Protein AF-0000000083609473 (afdb_homodimer)

InterPro domains:
  IPR000463 Cytosolic fatty-acid binding [PR00178] (10-32)
  IPR000463 Cytosolic fatty-acid binding [PR00178] (70-86)
  IPR000463 Cytosolic fatty-acid binding [PR00178] (116-136)
  IPR000463 Cytosolic fatty-acid binding [PS00214] (12-29)
  IPR000566 Lipocalin/cytosolic fatty-acid binding domain [PF00061] (12-118)
  IPR012674 Calycin [G3DSA:2.40.128.20] (8-138)
  IPR012674 Calycin [SSF50814] (9-135)
  IPR031259 Intracellular lipid binding protein [PTHR11955] (9-121)

Solvent-accessible surface area (backbone atoms only — not comparable to full-atom values): 14730 Å² total; per-residue (Å²): 125,78,68,67,68,55,62,53,70,65,50,44,38,30,33,52,70,46,76,45,54,55,62,62,49,38,47,61,40,46,49,53,70,68,60,42,56,52,55,71,66,59,59,40,30,41,33,34,43,82,71,53,95,67,32,32,35,47,30,42,39,44,100,86,40,76,40,74,37,67,44,36,75,72,39,76,36,73,38,66,47,84,90,73,45,73,32,44,29,35,38,41,72,60,75,74,34,39,39,34,43,39,38,43,93,80,31,42,35,41,35,40,36,36,69,59,88,62,30,41,42,34,42,35,38,39,38,38,64,37,39,38,32,20,34,61,49,81,135,126,77,66,69,69,56,64,54,70,65,51,45,38,30,34,53,72,46,75,47,52,57,62,63,48,38,49,61,40,44,48,54,70,69,60,42,55,52,56,71,68,57,60,41,30,41,33,35,43,82,70,53,96,68,32,32,35,47,31,41,39,42,101,86,38,74,39,75,37,68,44,36,75,73,39,76,36,73,38,64,47,83,90,70,46,72,30,45,29,35,38,40,72,60,76,73,32,40,38,34,43,39,37,45,93,80,33,41,34,40,35,40,35,36,69,58,87,59,29,41,41,34,41,36,39,39,37,39,64,39,38,37,31,20,35,62,48,79,135

Radius of gyration: 22.25 Å; Cα contacts (8 Å, |Δi|>4): 622; chains: 2; bounding box: 30×64×54 Å

Nearest PDB structures (foldseek):
  1o8v-assembly1_A  TM=9.040E-01  e=1.582E-12  Echinococcus granulosus
  5n4q-assembly1_A  TM=8.904E-01  e=4.670E-11  Homo sapiens
  4a60-assembly1_A  TM=8.933E-01  e=1.164E-10  Homo sapiens
  2flj-assembly1_A  TM=8.049E-01  e=5.283E-09  Locusta migratoria
  1ftp-assembly1_B  TM=8.049E-01  e=1.121E-08  Schistocerca gregaria

pLDDT: mean 92.94, std 10.26, range [33.0, 98.75]

Organism: Rodentolepis nana (NCBI:txid102285)

Structure (mmCIF, N/CA/C/O backbone):
data_AF-0000000083609473-model_v1
#
loop_
_entity.id
_entity.type
_entity.pdbx_description
1 polymer 'FABP domain-containing protein'
#
loop_
_atom_site.group_PDB
_atom_site.id
_atom_site.type_symbol
_atom_site.label_atom_id
_atom_site.label_alt_id
_atom_site.label_comp_id
_atom_site.label_asym_id
_atom_site.label_entity_id
_atom_site.label_seq_id
_atom_site.pdbx_PDB_ins_code
_atom_site.Cartn_x
_atom_site.Cartn_y
_atom_site.Cartn_z
_atom_site.occupancy
_atom_site.B_iso_or_equiv
_atom_site.auth_seq_id
_atom_site.auth_comp_id
_atom_site.auth_asym_id
_atom_site.auth_atom_id
_atom_site.pdbx_PDB_model_num
ATOM 1 N N . MET A 1 1 ? 13.102 -27.656 10.664 1 33.16 1 MET A N 1
ATOM 2 C CA . MET A 1 1 ? 12.539 -28.484 9.602 1 33.16 1 MET A CA 1
ATOM 3 C C . MET A 1 1 ? 11.141 -28.016 9.219 1 33.16 1 MET A C 1
ATOM 5 O O . MET A 1 1 ? 10.266 -27.906 10.078 1 33.16 1 MET A O 1
ATOM 9 N N . VAL A 1 2 ? 11.023 -27.031 8.414 1 44.09 2 VAL A N 1
ATOM 10 C CA . VAL A 1 2 ? 9.711 -26.484 8.086 1 44.09 2 VAL A CA 1
ATOM 11 C C . VAL A 1 2 ? 8.703 -27.609 7.938 1 44.09 2 VAL A C 1
ATOM 13 O O . VAL A 1 2 ? 8.992 -28.641 7.32 1 44.09 2 VAL A O 1
ATOM 16 N N . ASN A 1 3 ? 7.828 -27.797 8.836 1 45.16 3 ASN A N 1
ATOM 17 C CA . ASN A 1 3 ? 6.867 -28.875 8.711 1 45.16 3 ASN A CA 1
ATOM 18 C C . ASN A 1 3 ? 6.406 -29.047 7.262 1 45.16 3 ASN A C 1
ATOM 20 O O . ASN A 1 3 ? 5.805 -28.141 6.688 1 45.16 3 ASN A O 1
ATOM 24 N N . ASP A 1 4 ? 7.113 -29.938 6.43 1 54.28 4 ASP A N 1
ATOM 25 C CA . ASP A 1 4 ? 6.965 -30.391 5.051 1 54.28 4 ASP A CA 1
ATOM 26 C C . ASP A 1 4 ? 5.5 -30.344 4.609 1 54.28 4 ASP A C 1
ATOM 28 O O . ASP A 1 4 ? 5.207 -30.062 3.447 1 54.28 4 ASP A O 1
ATOM 32 N N . SER A 1 5 ? 4.637 -30.531 5.672 1 61.72 5 SER A N 1
ATOM 33 C CA . SER A 1 5 ? 3.215 -30.75 5.449 1 61.72 5 SER A CA 1
ATOM 34 C C . SER A 1 5 ? 2.518 -29.484 4.973 1 61.72 5 SER A C 1
ATOM 36 O O . SER A 1 5 ? 1.667 -29.531 4.082 1 61.72 5 SER A O 1
ATOM 38 N N . TYR A 1 6 ? 3.006 -28.359 5.512 1 67 6 TYR A N 1
ATOM 39 C CA . TYR A 1 6 ? 2.242 -27.156 5.199 1 67 6 TYR A CA 1
ATOM 40 C C . TYR A 1 6 ? 2.568 -26.641 3.799 1 67 6 TYR A C 1
ATOM 42 O O . TYR A 1 6 ? 1.718 -26.047 3.131 1 67 6 TYR A O 1
ATOM 50 N N . GLN A 1 7 ? 3.754 -27.062 3.336 1 78.06 7 GLN A N 1
ATOM 51 C CA . GLN A 1 7 ? 4.172 -26.578 2.025 1 78.06 7 GLN A CA 1
ATOM 52 C C . GLN A 1 7 ? 3.461 -27.328 0.907 1 78.06 7 GLN A C 1
ATOM 54 O O . GLN A 1 7 ? 3.266 -26.797 -0.186 1 78.06 7 GLN A O 1
ATOM 59 N N . ASN A 1 8 ? 2.965 -28.469 1.267 1 87.88 8 ASN A N 1
ATOM 60 C CA . ASN A 1 8 ? 2.41 -29.375 0.256 1 87.88 8 ASN A CA 1
ATOM 61 C C . ASN A 1 8 ? 1.024 -28.922 -0.194 1 87.88 8 ASN A C 1
ATOM 63 O O . ASN A 1 8 ? 0.61 -29.203 -1.319 1 87.88 8 ASN A O 1
ATOM 67 N N . ARG A 1 9 ? 0.367 -28.141 0.666 1 94.25 9 ARG A N 1
ATOM 68 C CA . ARG A 1 9 ? -1.02 -27.812 0.347 1 94.25 9 ARG A CA 1
ATOM 69 C C . ARG A 1 9 ? -1.1 -26.859 -0.84 1 94.25 9 ARG A C 1
ATOM 71 O O . ARG A 1 9 ? -2.137 -26.766 -1.499 1 94.25 9 ARG A O 1
ATOM 78 N N . PHE A 1 10 ? -0.074 -26.172 -1.153 1 97.56 10 PHE A N 1
ATOM 79 C CA . PHE A 1 10 ? -0.08 -25.188 -2.221 1 97.56 10 PHE A CA 1
ATOM 80 C C . PHE A 1 10 ? 0.293 -25.812 -3.555 1 97.56 10 PHE A C 1
ATOM 82 O O . PHE A 1 10 ? 0.064 -25.234 -4.613 1 97.56 10 PHE A O 1
ATOM 89 N N . LEU A 1 11 ? 0.886 -27.031 -3.529 1 97 11 LEU A N 1
ATOM 90 C CA . LEU A 1 11 ? 1.353 -27.672 -4.754 1 97 11 LEU A CA 1
ATOM 91 C C . LEU A 1 11 ? 0.186 -27.969 -5.688 1 97 11 LEU A C 1
ATOM 93 O O . LEU A 1 11 ? -0.901 -28.328 -5.234 1 97 11 LEU A O 1
ATOM 97 N N . GLY A 1 12 ? 0.482 -27.797 -7.02 1 97.5 12 GLY A N 1
ATOM 98 C CA . GLY A 1 12 ? -0.535 -28.062 -8.023 1 97.5 12 GLY A CA 1
ATOM 99 C C . GLY A 1 12 ? -0.844 -26.859 -8.891 1 97.5 12 GLY A C 1
ATOM 100 O O . GLY A 1 12 ? -0.055 -25.906 -8.953 1 97.5 12 GLY A O 1
ATOM 101 N N . ARG A 1 13 ? -1.931 -27.016 -9.664 1 98.5 13 ARG A N 1
ATOM 102 C CA . ARG A 1 13 ? -2.373 -26 -10.609 1 98.5 13 ARG A CA 1
ATOM 103 C C . ARG A 1 13 ? -3.629 -25.297 -10.109 1 98.5 13 ARG A C 1
ATOM 105 O O . ARG A 1 13 ? -4.609 -25.953 -9.742 1 98.5 13 ARG A O 1
ATOM 112 N N . TRP A 1 14 ? -3.59 -24 -10.125 1 98.69 14 TRP A N 1
ATOM 113 C CA . TRP A 1 14 ? -4.68 -23.156 -9.648 1 98.69 14 TRP A CA 1
ATOM 114 C C . TRP A 1 14 ? -5.113 -22.156 -10.719 1 98.69 14 TRP A C 1
ATOM 116 O O . TRP A 1 14 ? -4.34 -21.281 -11.102 1 98.69 14 TRP A O 1
ATOM 126 N N . LYS A 1 15 ? -6.34 -22.281 -11.18 1 98.38 15 LYS A N 1
ATOM 127 C CA . LYS A 1 15 ? -6.852 -21.422 -12.234 1 98.38 15 LYS A CA 1
ATOM 128 C C . LYS A 1 15 ? -7.715 -20.297 -11.664 1 98.38 15 LYS A C 1
ATOM 130 O O . LYS A 1 15 ? -8.586 -20.547 -10.82 1 98.38 15 LYS A O 1
ATOM 135 N N . LEU A 1 16 ? -7.52 -19.094 -12.133 1 98.31 16 LEU A N 1
ATOM 136 C CA . LEU A 1 16 ? -8.273 -17.938 -11.641 1 98.31 16 LEU A CA 1
ATOM 137 C C . LEU A 1 16 ? -9.766 -18.125 -11.883 1 98.31 16 LEU A C 1
ATOM 139 O O . LEU A 1 16 ? -10.18 -18.453 -12.992 1 98.31 16 LEU A O 1
ATOM 143 N N . GLU A 1 17 ? -10.445 -17.875 -10.805 1 97.56 17 GLU A N 1
ATOM 144 C CA . GLU A 1 17 ? -11.891 -18.031 -10.883 1 97.56 17 GLU A CA 1
ATOM 145 C C . GLU A 1 17 ? -12.609 -16.719 -10.586 1 97.56 17 GLU A C 1
ATOM 147 O O . GLU A 1 17 ? -13.633 -16.406 -11.203 1 97.56 17 GLU A O 1
ATOM 152 N N . LYS A 1 18 ? -12.18 -16 -9.664 1 96.75 18 LYS A N 1
ATOM 153 C CA . LYS A 1 18 ? -12.844 -14.773 -9.227 1 96.75 18 LYS A CA 1
ATOM 154 C C . LYS A 1 18 ? -11.828 -13.68 -8.898 1 96.75 18 LYS A C 1
ATOM 156 O O . LYS A 1 18 ? -10.789 -13.953 -8.297 1 96.75 18 LYS A O 1
ATOM 161 N N . THR A 1 19 ? -12.125 -12.438 -9.344 1 96.5 19 THR A N 1
ATOM 162 C CA . THR A 1 19 ? -11.344 -11.258 -8.984 1 96.5 19 THR A CA 1
ATOM 163 C C . THR A 1 19 ? -12.25 -10.156 -8.438 1 96.5 19 THR A C 1
ATOM 165 O O . THR A 1 19 ? -13.352 -9.93 -8.961 1 96.5 19 THR A O 1
ATOM 168 N N . GLU A 1 20 ? -11.805 -9.586 -7.332 1 93.44 20 GLU A N 1
ATOM 169 C CA . GLU A 1 20 ? -12.508 -8.414 -6.812 1 93.44 20 GLU A CA 1
ATOM 170 C C . GLU A 1 20 ? -11.633 -7.168 -6.871 1 93.44 20 GLU A C 1
ATOM 172 O O . GLU A 1 20 ? -10.438 -7.23 -6.582 1 93.44 20 GLU A O 1
ATOM 177 N N . ASN A 1 21 ? -12.164 -5.973 -7.383 1 90.56 21 ASN A N 1
ATOM 178 C CA . ASN A 1 21 ? -11.578 -4.637 -7.34 1 90.56 21 ASN A CA 1
ATOM 179 C C . ASN A 1 21 ? -10.492 -4.461 -8.391 1 90.56 21 ASN A C 1
ATOM 181 O O . ASN A 1 21 ? -9.664 -3.551 -8.297 1 90.56 21 ASN A O 1
ATOM 185 N N . PHE A 1 22 ? -10.531 -5.328 -9.352 1 92.75 22 PHE A N 1
ATOM 186 C CA . PHE A 1 22 ? -9.461 -5.254 -10.336 1 92.75 22 PHE A CA 1
ATOM 187 C C . PHE A 1 22 ? -9.516 -3.932 -11.102 1 92.75 22 PHE A C 1
ATOM 189 O O . PHE A 1 22 ? -8.562 -3.148 -11.062 1 92.75 22 PHE A O 1
ATOM 196 N N . ASP A 1 23 ? -10.641 -3.695 -11.703 1 92 23 ASP A N 1
ATOM 197 C CA . ASP A 1 23 ? -10.742 -2.506 -12.547 1 92 23 ASP A CA 1
ATOM 198 C C . ASP A 1 23 ? -10.508 -1.235 -11.734 1 92 23 ASP A C 1
ATOM 200 O O . ASP A 1 23 ? -9.773 -0.346 -12.164 1 92 23 ASP A O 1
ATOM 204 N N . GLU A 1 24 ? -11.07 -1.146 -10.617 1 89.44 24 GLU A N 1
ATOM 205 C CA . GLU A 1 24 ? -10.93 0.034 -9.766 1 89.44 24 GLU A CA 1
ATOM 206 C C . GLU A 1 24 ? -9.469 0.258 -9.375 1 89.44 24 GLU A C 1
ATOM 208 O O . GLU A 1 24 ? -8.961 1.376 -9.469 1 89.44 24 GLU A O 1
ATOM 213 N N . VAL A 1 25 ? -8.797 -0.795 -8.961 1 90.56 25 VAL A N 1
ATOM 214 C CA . VAL A 1 25 ? -7.406 -0.69 -8.523 1 90.56 25 VAL A CA 1
ATOM 215 C C . VAL A 1 25 ? -6.531 -0.27 -9.703 1 90.56 25 VAL A C 1
ATOM 217 O O . VAL A 1 25 ? -5.707 0.64 -9.578 1 90.56 25 VAL A O 1
ATOM 220 N N . MET A 1 26 ? -6.719 -0.875 -10.844 1 92.06 26 MET A N 1
ATOM 221 C CA . MET A 1 26 ? -5.914 -0.542 -12.016 1 92.06 26 MET A CA 1
ATOM 222 C C . MET A 1 26 ? -6.137 0.906 -12.438 1 92.06 26 MET A C 1
ATOM 224 O O . MET A 1 26 ? -5.195 1.592 -12.844 1 92.06 26 MET A O 1
ATOM 228 N N . LYS A 1 27 ? -7.402 1.286 -12.383 1 91.31 27 LYS A N 1
ATOM 229 C CA . LYS A 1 27 ? -7.711 2.676 -12.703 1 91.31 27 LYS A CA 1
ATOM 230 C C . LYS A 1 27 ? -6.945 3.637 -11.805 1 91.31 27 LYS A C 1
ATOM 232 O O . LYS A 1 27 ? -6.336 4.594 -12.281 1 91.31 27 LYS A O 1
ATOM 237 N N . GLU A 1 28 ? -6.945 3.375 -10.531 1 87.38 28 GLU A N 1
ATOM 238 C CA . GLU A 1 28 ? -6.25 4.23 -9.578 1 87.38 28 GLU A CA 1
ATOM 239 C C . GLU A 1 28 ? -4.742 4.195 -9.797 1 87.38 28 GLU A C 1
ATOM 241 O O . GLU A 1 28 ? -4.047 5.184 -9.547 1 87.38 28 GLU A O 1
ATOM 246 N N . LEU A 1 29 ? -4.289 3.102 -10.375 1 88.12 29 LEU A N 1
ATOM 247 C CA . LEU A 1 29 ? -2.865 2.951 -10.648 1 88.12 29 LEU A CA 1
ATOM 248 C C . LEU A 1 29 ? -2.508 3.568 -12 1 88.12 29 LEU A C 1
ATOM 250 O O . LEU A 1 29 ? -1.366 3.457 -12.453 1 88.12 29 LEU A O 1
ATOM 254 N N . GLY A 1 30 ? -3.416 4.066 -12.656 1 87.19 30 GLY A N 1
ATOM 255 C CA . GLY A 1 30 ? -3.15 4.793 -13.891 1 87.19 30 GLY A CA 1
ATOM 256 C C . GLY A 1 30 ? -3.09 3.891 -15.109 1 87.19 30 GLY A C 1
ATOM 257 O O . GLY A 1 30 ? -2.521 4.266 -16.141 1 87.19 30 GLY A O 1
ATOM 258 N N . VAL A 1 31 ? -3.65 2.707 -14.992 1 89.69 31 VAL A N 1
ATOM 259 C CA . VAL A 1 31 ? -3.68 1.79 -16.125 1 89.69 31 VAL A CA 1
ATOM 260 C C . VAL A 1 31 ? -4.805 2.186 -17.078 1 89.69 31 VAL A C 1
ATOM 262 O O . VAL A 1 31 ? -5.926 2.465 -16.641 1 89.69 31 VAL A O 1
ATOM 265 N N . ASN A 1 32 ? -4.461 2.285 -18.312 1 91 32 ASN A N 1
ATOM 266 C CA . ASN A 1 32 ? -5.453 2.709 -19.297 1 91 32 ASN A CA 1
ATOM 267 C C . ASN A 1 32 ? -6.57 1.683 -19.453 1 91 32 ASN A C 1
ATOM 269 O O . ASN A 1 32 ? -6.426 0.535 -19.031 1 91 32 ASN A O 1
ATOM 273 N N . ILE A 1 33 ? -7.664 2.098 -20.016 1 92.31 33 ILE A N 1
ATOM 274 C CA . ILE A 1 33 ? -8.906 1.333 -20.062 1 92.31 33 ILE A CA 1
ATOM 275 C C . ILE A 1 33 ? -8.703 0.076 -20.906 1 92.31 33 ILE A C 1
ATOM 277 O O . ILE A 1 33 ? -9.273 -0.979 -20.594 1 92.31 33 ILE A O 1
ATOM 281 N N . ILE A 1 34 ? -7.93 0.105 -22.016 1 92.94 34 ILE A N 1
ATOM 282 C CA . ILE A 1 34 ? -7.738 -1.033 -22.906 1 92.94 34 ILE A CA 1
ATOM 283 C C . ILE A 1 34 ? -7.023 -2.158 -22.172 1 92.94 34 ILE A C 1
ATOM 285 O O . ILE A 1 34 ? -7.48 -3.305 -22.172 1 92.94 34 ILE A O 1
ATOM 289 N N . LYS A 1 35 ? -5.961 -1.823 -21.531 1 92.19 35 LYS A N 1
ATOM 290 C CA . LYS A 1 35 ? -5.203 -2.816 -20.766 1 92.19 35 LYS A CA 1
ATOM 291 C C . LYS A 1 35 ? -6.016 -3.342 -19.594 1 92.19 35 LYS A C 1
ATOM 293 O O . LYS A 1 35 ? -5.934 -4.523 -19.25 1 92.19 35 LYS A O 1
ATOM 298 N N . ARG A 1 36 ? -6.812 -2.445 -18.953 1 94.56 36 ARG A N 1
ATOM 299 C CA . ARG A 1 36 ? -7.648 -2.871 -17.844 1 94.56 36 ARG A CA 1
ATOM 300 C C . ARG A 1 36 ? -8.68 -3.904 -18.281 1 94.56 36 ARG A C 1
ATOM 302 O O . ARG A 1 36 ? -8.891 -4.91 -17.609 1 94.56 36 ARG A O 1
ATOM 309 N N . THR A 1 37 ? -9.297 -3.629 -19.375 1 93.81 37 THR A N 1
ATOM 310 C CA . THR A 1 37 ? -10.297 -4.543 -19.922 1 93.81 37 THR A CA 1
ATOM 311 C C . THR A 1 37 ? -9.664 -5.887 -20.281 1 93.81 37 THR A C 1
ATOM 313 O O . THR A 1 37 ? -10.188 -6.941 -19.906 1 93.81 37 THR A O 1
ATOM 316 N N . ALA A 1 38 ? -8.555 -5.812 -20.891 1 91.62 38 ALA A N 1
ATOM 317 C CA . ALA A 1 38 ? -7.84 -7.031 -21.266 1 91.62 38 ALA A CA 1
ATOM 318 C C . ALA A 1 38 ? -7.426 -7.816 -20.016 1 91.62 38 ALA A C 1
ATOM 320 O O . ALA A 1 38 ? -7.621 -9.031 -19.953 1 91.62 38 ALA A O 1
ATOM 321 N N . GLY A 1 39 ? -6.859 -7.199 -19.109 1 91.62 39 GLY A N 1
ATOM 322 C CA . GLY A 1 39 ? -6.391 -7.84 -17.891 1 91.62 39 GLY A CA 1
ATOM 323 C C . GLY A 1 39 ? -7.5 -8.508 -17.094 1 91.62 39 GLY A C 1
ATOM 324 O O . GLY A 1 39 ? -7.309 -9.586 -16.547 1 91.62 39 GLY A O 1
ATOM 325 N N . ASN A 1 40 ? -8.602 -7.816 -17.109 1 91.62 40 ASN A N 1
ATOM 326 C CA . ASN A 1 40 ? -9.75 -8.289 -16.328 1 91.62 40 ASN A CA 1
ATOM 327 C C . ASN A 1 40 ? -10.328 -9.57 -16.922 1 91.62 40 ASN A C 1
ATOM 329 O O . ASN A 1 40 ? -11.023 -10.32 -16.219 1 91.62 40 ASN A O 1
ATOM 333 N N . THR A 1 41 ? -10.039 -9.836 -18.109 1 92.12 41 THR A N 1
ATOM 334 C CA . THR A 1 41 ? -10.609 -11.008 -18.766 1 92.12 41 THR A CA 1
ATOM 335 C C . THR A 1 41 ? -9.641 -12.18 -18.719 1 92.12 41 THR A C 1
ATOM 337 O O . THR A 1 41 ? -10.031 -13.32 -18.984 1 92.12 41 THR A O 1
ATOM 340 N N . VAL A 1 42 ? -8.414 -11.867 -18.484 1 92.88 42 VAL A N 1
ATOM 341 C CA . VAL A 1 42 ? -7.41 -12.93 -18.438 1 92.88 42 VAL A CA 1
ATOM 342 C C . VAL A 1 42 ? -7.672 -13.844 -17.25 1 92.88 42 VAL A C 1
ATOM 344 O O . VAL A 1 42 ? -7.953 -13.375 -16.141 1 92.88 42 VAL A O 1
ATOM 347 N N . LYS A 1 43 ? -7.617 -15.164 -17.516 1 95.19 43 LYS A N 1
ATOM 348 C CA . LYS A 1 43 ? -7.703 -16.172 -16.453 1 95.19 43 LYS A CA 1
ATOM 349 C C . LYS A 1 43 ? -6.387 -16.922 -16.297 1 95.19 43 LYS A C 1
ATOM 351 O O . LYS A 1 43 ? -6.227 -18.016 -16.844 1 95.19 43 LYS A O 1
ATOM 356 N N . PRO A 1 44 ? -5.512 -16.375 -15.562 1 97.31 44 PRO A N 1
ATOM 357 C CA . PRO A 1 44 ? -4.203 -17.016 -15.422 1 97.31 44 PRO A CA 1
ATOM 358 C C . PRO A 1 44 ? -4.262 -18.281 -14.547 1 97.31 44 PRO A C 1
ATOM 360 O O . PRO A 1 44 ? -5.176 -18.422 -13.742 1 97.31 44 PRO A O 1
ATOM 363 N N . THR A 1 45 ? -3.328 -19.172 -14.805 1 98.12 45 THR A N 1
ATOM 364 C CA . THR A 1 45 ? -3.104 -20.359 -13.977 1 98.12 45 THR A CA 1
ATOM 365 C C . THR A 1 45 ? -1.772 -20.25 -13.234 1 98.12 45 THR A C 1
ATOM 367 O O . THR A 1 45 ? -0.742 -19.953 -13.844 1 98.12 45 THR A O 1
ATOM 370 N N . HIS A 1 46 ? -1.851 -20.406 -11.93 1 98.12 46 HIS A N 1
ATOM 371 C CA . HIS A 1 46 ? -0.652 -20.5 -11.102 1 98.12 46 HIS A CA 1
ATOM 372 C C . HIS A 1 46 ? -0.303 -21.969 -10.812 1 98.12 46 HIS A C 1
ATOM 374 O O . HIS A 1 46 ? -1.182 -22.766 -10.484 1 98.12 46 HIS A O 1
ATOM 380 N N . ILE A 1 47 ? 1.003 -22.266 -10.938 1 98.25 47 ILE A N 1
ATOM 381 C CA . ILE A 1 47 ? 1.46 -23.641 -10.711 1 98.25 47 ILE A CA 1
ATOM 382 C C . ILE A 1 47 ? 2.611 -23.641 -9.711 1 98.25 47 ILE A C 1
ATOM 384 O O . ILE A 1 47 ? 3.617 -22.953 -9.906 1 98.25 47 ILE A O 1
ATOM 388 N N . PHE A 1 48 ? 2.49 -24.328 -8.656 1 97.88 48 PHE A N 1
ATOM 389 C CA . PHE A 1 48 ? 3.547 -24.578 -7.68 1 97.88 48 PHE A CA 1
ATOM 390 C C . PHE A 1 48 ? 4.023 -26.016 -7.742 1 97.88 48 PHE A C 1
ATOM 392 O O . PHE A 1 48 ? 3.227 -26.953 -7.598 1 97.88 48 PHE A O 1
ATOM 399 N N . GLU A 1 49 ? 5.312 -26.125 -7.969 1 97.19 49 GLU A N 1
ATOM 400 C CA . GLU A 1 49 ? 5.918 -27.438 -8.086 1 97.19 49 GLU A CA 1
ATOM 401 C C . GLU A 1 49 ? 7.062 -27.625 -7.09 1 97.19 49 GLU A C 1
ATOM 403 O O . GLU A 1 49 ? 7.832 -26.688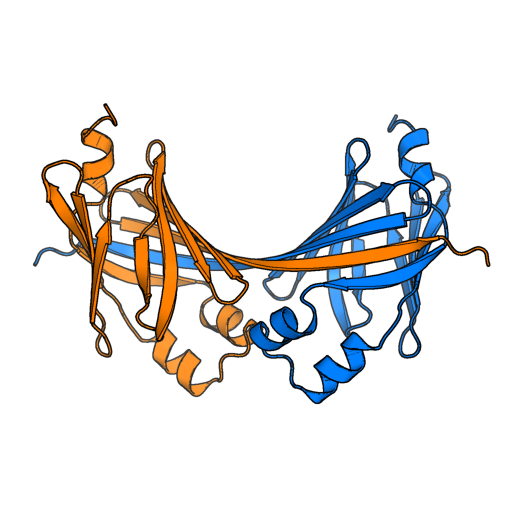 -6.848 1 97.19 49 GLU A O 1
ATOM 408 N N . ASP A 1 50 ? 7.156 -28.812 -6.496 1 96.81 50 ASP A N 1
ATOM 409 C CA . ASP A 1 50 ? 8.289 -29.203 -5.664 1 96.81 50 ASP A CA 1
ATOM 410 C C . ASP A 1 50 ? 9.398 -29.844 -6.508 1 96.81 50 ASP A C 1
ATOM 412 O O . ASP A 1 50 ? 9.211 -30.922 -7.066 1 96.81 50 ASP A O 1
ATOM 416 N N . LYS A 1 51 ? 10.547 -29.141 -6.57 1 95.5 51 LYS A N 1
ATOM 417 C CA . LYS A 1 51 ? 11.672 -29.625 -7.363 1 95.5 51 LYS A CA 1
ATOM 418 C C . LYS A 1 51 ? 12.586 -30.516 -6.531 1 95.5 51 LYS A C 1
ATOM 420 O O . LYS A 1 51 ? 13.602 -31.016 -7.023 1 95.5 51 LYS A O 1
ATOM 425 N N . GLY A 1 52 ? 12.289 -30.609 -5.27 1 91.88 52 GLY A N 1
ATOM 426 C CA . GLY A 1 52 ? 13.109 -31.391 -4.363 1 91.88 52 GLY A CA 1
ATOM 427 C C . GLY A 1 52 ? 14.203 -30.578 -3.693 1 91.88 52 GLY A C 1
ATOM 428 O O . GLY A 1 52 ? 14.594 -29.516 -4.188 1 91.88 52 GLY A O 1
ATOM 429 N N . ASN A 1 53 ? 14.648 -30.984 -2.49 1 90.56 53 ASN A N 1
ATOM 430 C CA . ASN A 1 53 ? 15.773 -30.422 -1.753 1 90.56 53 ASN A CA 1
ATOM 431 C C . ASN A 1 53 ? 15.531 -28.953 -1.393 1 90.56 53 ASN A C 1
ATOM 433 O O . ASN A 1 53 ? 16.438 -28.125 -1.493 1 90.56 53 ASN A O 1
ATOM 437 N N . GLY A 1 54 ? 14.273 -28.625 -1.177 1 90.19 54 GLY A N 1
ATOM 438 C CA . GLY A 1 54 ? 13.938 -27.297 -0.709 1 90.19 54 GLY A CA 1
ATOM 439 C C . GLY A 1 54 ? 13.781 -26.281 -1.835 1 90.19 54 GLY A C 1
ATOM 440 O O . GLY A 1 54 ? 13.695 -25.078 -1.59 1 90.19 54 GLY A O 1
ATOM 441 N N . CYS A 1 55 ? 13.773 -26.875 -3.055 1 95.38 55 CYS A N 1
ATOM 442 C CA . CYS A 1 55 ? 13.609 -26.016 -4.227 1 95.38 55 CYS A CA 1
ATOM 443 C C . CYS A 1 55 ? 12.219 -26.188 -4.836 1 95.38 55 CYS A C 1
ATOM 445 O O . CYS A 1 55 ? 11.719 -27.297 -4.945 1 95.38 55 CYS A O 1
ATOM 447 N N . TYR A 1 56 ? 11.688 -25.016 -5.125 1 97.12 56 TYR A N 1
ATOM 448 C CA . TYR A 1 56 ? 10.359 -25 -5.73 1 97.12 56 TYR A CA 1
ATOM 449 C C . TYR A 1 56 ? 10.359 -24.188 -7.023 1 97.12 56 TYR A C 1
ATOM 451 O O . TYR A 1 56 ? 11.305 -23.453 -7.305 1 97.12 56 TYR A O 1
ATOM 459 N N . CYS A 1 57 ? 9.336 -24.453 -7.801 1 97.88 57 CYS A N 1
ATOM 460 C CA . CYS A 1 57 ? 9.109 -23.688 -9.023 1 97.88 57 CYS A CA 1
ATOM 461 C C . CYS A 1 57 ? 7.719 -23.062 -9.031 1 97.88 57 CYS A C 1
ATOM 463 O O . CYS A 1 57 ? 6.73 -23.75 -8.773 1 97.88 57 CYS A O 1
ATOM 465 N N . PHE A 1 58 ? 7.684 -21.797 -9.242 1 98.12 58 PHE A N 1
ATOM 466 C CA . PHE A 1 58 ? 6.434 -21.078 -9.43 1 98.12 58 PHE A CA 1
ATOM 467 C C . PHE A 1 58 ? 6.25 -20.688 -10.891 1 98.12 58 PHE A C 1
ATOM 469 O O . PHE A 1 58 ? 7.062 -19.953 -11.453 1 98.12 58 PHE A O 1
ATOM 476 N N . LYS A 1 59 ? 5.141 -21.172 -11.461 1 97.69 59 LYS A N 1
ATOM 477 C CA . LYS A 1 59 ? 4.812 -20.859 -12.844 1 97.69 59 LYS A CA 1
ATOM 478 C C . LYS A 1 59 ? 3.488 -20.109 -12.945 1 97.69 59 LYS A C 1
ATOM 480 O O . LYS A 1 59 ? 2.57 -20.344 -12.156 1 97.69 59 LYS A O 1
ATOM 485 N N . THR A 1 60 ? 3.432 -19.203 -13.828 1 97.56 60 THR A N 1
ATOM 486 C CA . THR A 1 60 ? 2.189 -18.547 -14.211 1 97.56 60 THR A CA 1
ATOM 487 C C . THR A 1 60 ? 1.927 -18.688 -15.703 1 97.56 60 THR A C 1
ATOM 489 O O . THR A 1 60 ? 2.824 -18.484 -16.516 1 97.56 60 THR A O 1
ATOM 492 N N . GLU A 1 61 ? 0.728 -19.094 -16.047 1 97 61 GLU A N 1
ATOM 493 C CA . GLU A 1 61 ? 0.333 -19.281 -17.438 1 97 61 GLU A CA 1
ATOM 494 C C . GLU A 1 61 ? -0.938 -18.5 -17.766 1 97 61 GLU A C 1
ATOM 496 O O . GLU A 1 61 ? -1.915 -18.562 -17.016 1 97 61 GLU A O 1
ATOM 501 N N . SER A 1 62 ? -0.87 -17.734 -18.781 1 94.44 62 SER A N 1
ATOM 502 C CA . SER A 1 62 ? -2.051 -17.078 -19.344 1 94.44 62 SER A CA 1
ATOM 503 C C . SER A 1 62 ? -2.057 -17.141 -20.859 1 94.44 62 SER A C 1
ATOM 505 O O . SER A 1 62 ? -1.143 -17.703 -21.469 1 94.44 62 SER A O 1
ATOM 507 N N . THR A 1 63 ? -3.148 -16.703 -21.578 1 90.75 63 THR A N 1
ATOM 508 C CA . THR A 1 63 ? -3.23 -16.641 -23.031 1 90.75 63 THR A CA 1
ATOM 509 C C . THR A 1 63 ? -2.121 -15.766 -23.594 1 90.75 63 THR A C 1
ATOM 511 O O . THR A 1 63 ? -1.684 -15.969 -24.734 1 90.75 63 THR A O 1
ATOM 514 N N . PHE A 1 64 ? -1.494 -14.93 -22.859 1 91.06 64 PHE A N 1
ATOM 515 C CA . PHE A 1 64 ? -0.576 -13.938 -23.406 1 91.06 64 PHE A CA 1
ATOM 516 C C . PHE A 1 64 ? 0.86 -14.258 -23 1 91.06 64 PHE A C 1
ATOM 518 O O . PHE A 1 64 ? 1.805 -13.844 -23.688 1 91.06 64 PHE A O 1
ATOM 525 N N . THR A 1 65 ? 0.995 -14.906 -21.828 1 92.56 65 THR A N 1
ATOM 526 C CA . THR A 1 65 ? 2.359 -15.008 -21.328 1 92.56 65 THR A CA 1
ATOM 527 C C . THR A 1 65 ? 2.516 -16.234 -20.438 1 92.56 65 THR A C 1
ATOM 529 O O . THR A 1 65 ? 1.545 -16.703 -19.828 1 92.56 65 THR A O 1
ATOM 532 N N . LYS A 1 66 ? 3.654 -16.844 -20.453 1 96.44 66 LYS A N 1
ATOM 533 C CA . LYS A 1 66 ? 4.082 -17.891 -19.516 1 96.44 66 LYS A CA 1
ATOM 534 C C . LYS A 1 66 ? 5.379 -17.484 -18.812 1 96.44 66 LYS A C 1
ATOM 536 O O . LYS A 1 66 ? 6.305 -16.984 -19.453 1 96.44 66 LYS A O 1
ATOM 541 N N . THR A 1 67 ? 5.441 -17.594 -17.516 1 97 67 THR A N 1
ATOM 542 C CA . THR A 1 67 ? 6.652 -17.359 -16.734 1 97 67 THR A CA 1
ATOM 543 C C . THR A 1 67 ? 6.941 -18.516 -15.797 1 97 67 THR A C 1
ATOM 545 O O . THR A 1 67 ? 6.031 -19.266 -15.438 1 97 67 THR A O 1
ATOM 548 N N . ALA A 1 68 ? 8.18 -18.75 -15.5 1 97.19 68 ALA A N 1
ATOM 549 C CA . ALA A 1 68 ? 8.633 -19.734 -14.523 1 97.19 68 ALA A CA 1
ATOM 550 C C . ALA A 1 68 ? 9.828 -19.203 -13.727 1 97.19 68 ALA A C 1
ATOM 552 O O . ALA A 1 68 ? 10.727 -18.578 -14.289 1 97.19 68 ALA A O 1
ATOM 553 N N . CYS A 1 69 ? 9.797 -19.438 -12.414 1 96.81 69 CYS A N 1
ATOM 554 C CA . CYS A 1 69 ? 10.945 -19.078 -11.586 1 96.81 69 CYS A CA 1
ATOM 555 C C . CYS A 1 69 ? 11.148 -20.109 -10.469 1 96.81 69 CYS A C 1
ATOM 557 O O . CYS A 1 69 ? 10.18 -20.609 -9.898 1 96.81 69 CYS A O 1
ATOM 559 N N . ASP A 1 70 ? 12.375 -20.391 -10.258 1 97.62 70 ASP A N 1
ATOM 560 C CA . ASP A 1 70 ? 12.742 -21.25 -9.133 1 97.62 70 ASP A CA 1
ATOM 561 C C . ASP A 1 70 ? 13.016 -20.422 -7.879 1 97.62 70 ASP A C 1
ATOM 563 O O . ASP A 1 70 ? 13.547 -19.312 -7.961 1 97.62 70 ASP A O 1
ATOM 567 N N . PHE A 1 71 ? 12.688 -21.078 -6.797 1 97.75 71 PHE A N 1
ATOM 568 C CA . PHE A 1 71 ? 12.93 -20.359 -5.551 1 97.75 71 PHE A CA 1
ATOM 569 C C . PHE A 1 71 ? 13.109 -21.328 -4.391 1 97.75 71 PHE A C 1
ATOM 571 O O . PHE A 1 71 ? 12.766 -22.516 -4.512 1 97.75 71 PHE A O 1
ATOM 578 N N . LYS A 1 72 ? 13.68 -20.812 -3.354 1 97.06 72 LYS A N 1
ATOM 579 C CA . LYS A 1 72 ? 13.719 -21.438 -2.039 1 97.06 72 LYS A CA 1
ATOM 580 C C . LYS A 1 72 ? 12.984 -20.594 -1 1 97.06 72 LYS A C 1
ATOM 582 O O . LYS A 1 72 ? 13.086 -19.375 -1.001 1 97.06 72 LYS A O 1
ATOM 587 N N . LEU A 1 73 ? 12.312 -21.312 -0.137 1 96.25 73 LEU A N 1
ATOM 588 C CA . LEU A 1 73 ? 11.578 -20.578 0.897 1 96.25 73 LEU A CA 1
ATOM 589 C C . LEU A 1 73 ? 12.523 -19.719 1.729 1 96.25 73 LEU A C 1
ATOM 591 O O . LEU A 1 73 ? 13.562 -20.203 2.182 1 96.25 73 LEU A O 1
ATOM 595 N N . GLY A 1 74 ? 12.188 -18.469 1.85 1 97.25 74 GLY A N 1
ATOM 596 C CA . GLY A 1 74 ? 12.93 -17.562 2.719 1 97.25 74 GLY A CA 1
ATOM 597 C C . GLY A 1 74 ? 14.117 -16.906 2.031 1 97.25 74 GLY A C 1
ATOM 598 O O . GLY A 1 74 ? 14.789 -16.062 2.619 1 97.25 74 GLY A O 1
ATOM 599 N N . GLU A 1 75 ? 14.391 -17.219 0.787 1 98.31 75 GLU A N 1
ATOM 600 C CA . GLU A 1 75 ? 15.5 -16.625 0.047 1 98.31 75 GLU A CA 1
ATOM 601 C C . GLU A 1 75 ? 14.992 -15.734 -1.078 1 98.31 75 GLU A C 1
ATOM 603 O O . GLU A 1 75 ? 13.992 -16.047 -1.722 1 98.31 75 GLU A O 1
ATOM 608 N N . GLU A 1 76 ? 15.695 -14.68 -1.269 1 98.69 76 GLU A N 1
ATOM 609 C CA . GLU A 1 76 ? 15.352 -13.773 -2.359 1 98.69 76 GLU A CA 1
ATOM 610 C C . GLU A 1 76 ? 15.633 -14.406 -3.717 1 98.69 76 GLU A C 1
ATOM 612 O O . GLU A 1 76 ? 16.625 -15.117 -3.881 1 98.69 76 GLU A O 1
ATOM 617 N N . PHE A 1 77 ? 14.828 -14.078 -4.766 1 98.5 77 PHE A N 1
ATOM 618 C CA . PHE A 1 77 ? 15.023 -14.547 -6.133 1 98.5 77 PHE A CA 1
ATOM 619 C C . PHE A 1 77 ? 14.539 -13.5 -7.137 1 98.5 77 PHE A C 1
ATOM 621 O O . PHE A 1 77 ? 13.805 -12.578 -6.777 1 98.5 77 PHE A O 1
ATOM 628 N N . ASP A 1 78 ? 15.016 -13.656 -8.352 1 97.75 78 ASP A N 1
ATOM 629 C CA . ASP A 1 78 ? 14.555 -12.805 -9.445 1 97.75 78 ASP A CA 1
ATOM 630 C C . ASP A 1 78 ? 13.211 -13.289 -9.984 1 97.75 78 ASP A C 1
ATOM 632 O O . ASP A 1 78 ? 13.047 -14.477 -10.289 1 97.75 78 ASP A O 1
ATOM 636 N N . GLU A 1 79 ? 12.305 -12.352 -10.047 1 97.62 79 GLU A N 1
ATOM 637 C CA . GLU A 1 79 ? 10.977 -12.672 -10.57 1 97.62 79 GLU A CA 1
ATOM 638 C C . GLU A 1 79 ? 10.633 -11.797 -11.773 1 97.62 79 GLU A C 1
ATOM 640 O O . GLU A 1 79 ? 10.758 -10.57 -11.711 1 97.62 79 GLU A O 1
ATOM 645 N N . HIS A 1 80 ? 10.273 -12.484 -12.82 1 95.81 80 HIS A N 1
ATOM 646 C CA . HIS A 1 80 ? 9.719 -11.805 -13.992 1 95.81 80 HIS A CA 1
ATOM 647 C C . HIS A 1 80 ? 8.211 -12.031 -14.086 1 95.81 80 HIS A C 1
ATOM 649 O O . HIS A 1 80 ? 7.754 -13.164 -14.25 1 95.81 80 HIS A O 1
ATOM 655 N N . THR A 1 81 ? 7.473 -10.914 -13.969 1 93.94 81 THR A N 1
ATOM 656 C CA . THR A 1 81 ? 6.023 -11.062 -13.898 1 93.94 81 THR A CA 1
ATOM 657 C C . THR A 1 81 ? 5.41 -11.039 -15.297 1 93.94 81 THR A C 1
ATOM 659 O O . THR A 1 81 ? 6.051 -10.594 -16.25 1 93.94 81 THR A O 1
ATOM 662 N N . SER A 1 82 ? 4.316 -11.562 -15.43 1 90.31 82 SER A N 1
ATOM 663 C CA . SER A 1 82 ? 3.586 -11.664 -16.688 1 90.31 82 SER A CA 1
ATOM 664 C C . SER A 1 82 ? 3.281 -10.289 -17.266 1 90.31 82 SER A C 1
ATOM 666 O O . SER A 1 82 ? 3.086 -10.141 -18.469 1 90.31 82 SER A O 1
ATOM 668 N N . ASP A 1 83 ? 3.166 -9.258 -16.422 1 86.62 83 ASP A N 1
ATOM 669 C CA . ASP A 1 83 ? 2.885 -7.906 -16.906 1 86.62 83 ASP A CA 1
ATOM 670 C C . ASP A 1 83 ? 4.176 -7.156 -17.234 1 86.62 83 ASP A C 1
ATOM 672 O O . ASP A 1 83 ? 4.164 -5.941 -17.438 1 86.62 83 ASP A O 1
ATOM 676 N N . GLY A 1 84 ? 5.359 -7.867 -17.203 1 89.56 84 GLY A N 1
ATOM 677 C CA . GLY A 1 84 ? 6.594 -7.371 -17.781 1 89.56 84 GLY A CA 1
ATOM 678 C C . GLY A 1 84 ? 7.52 -6.73 -16.75 1 89.56 84 GLY A C 1
ATOM 679 O O . GLY A 1 84 ? 8.508 -6.09 -17.125 1 89.56 84 GLY A O 1
ATOM 680 N N . ARG A 1 85 ? 7.348 -6.953 -15.523 1 93.31 85 ARG A N 1
ATOM 681 C CA . ARG A 1 85 ? 8.203 -6.328 -14.523 1 93.31 85 ARG A CA 1
ATOM 682 C C . ARG A 1 85 ? 9.281 -7.289 -14.039 1 93.31 85 ARG A C 1
ATOM 684 O O . ARG A 1 85 ? 9.031 -8.492 -13.898 1 93.31 85 ARG A O 1
ATOM 691 N N . ASP A 1 86 ? 10.398 -6.699 -13.82 1 95.94 86 ASP A N 1
ATOM 692 C CA . ASP A 1 86 ? 11.484 -7.402 -13.141 1 95.94 86 ASP A CA 1
ATOM 693 C C . ASP A 1 86 ? 11.547 -7.031 -11.664 1 95.94 86 ASP A C 1
ATOM 695 O O . ASP A 1 86 ? 11.734 -5.863 -11.32 1 95.94 86 ASP A O 1
ATOM 699 N N . LEU A 1 87 ? 11.438 -8.117 -10.828 1 97.38 87 LEU A N 1
ATOM 700 C CA . LEU A 1 87 ? 11.32 -7.891 -9.391 1 97.38 87 LEU A CA 1
ATOM 701 C C . LEU A 1 87 ? 12.297 -8.773 -8.617 1 97.38 87 LEU A C 1
ATOM 703 O O . LEU A 1 87 ? 12.859 -9.719 -9.18 1 97.38 87 LEU A O 1
ATOM 707 N N . LYS A 1 88 ? 12.516 -8.383 -7.379 1 98.44 88 LYS A N 1
ATOM 708 C CA . LYS A 1 88 ? 13.109 -9.25 -6.363 1 98.44 88 LYS A CA 1
ATOM 709 C C . LYS A 1 88 ? 12.062 -9.703 -5.348 1 98.44 88 LYS A C 1
ATOM 711 O O . LYS A 1 88 ? 11.383 -8.875 -4.738 1 98.44 88 LYS A O 1
ATOM 716 N N . SER A 1 89 ? 11.961 -11.039 -5.16 1 98.69 89 SER A N 1
ATOM 717 C CA . SER A 1 89 ? 10.867 -11.547 -4.344 1 98.69 89 SER A CA 1
ATOM 718 C C . SER A 1 89 ? 11.367 -12.539 -3.297 1 98.69 89 SER A C 1
ATOM 720 O O . SER A 1 89 ? 12.469 -13.07 -3.424 1 98.69 89 SER A O 1
ATOM 722 N N . VAL A 1 90 ? 10.672 -12.727 -2.268 1 98.69 90 VAL A N 1
ATOM 723 C CA . VAL A 1 90 ? 10.844 -13.758 -1.25 1 98.69 90 VAL A CA 1
ATOM 724 C C . VAL A 1 90 ? 9.5 -14.43 -0.969 1 98.69 90 VAL A C 1
ATOM 726 O O . VAL A 1 90 ? 8.469 -13.758 -0.857 1 98.69 90 VAL A O 1
ATOM 729 N N . ILE A 1 91 ? 9.539 -15.758 -0.869 1 97.94 91 ILE A N 1
ATOM 730 C CA . ILE A 1 91 ? 8.352 -16.5 -0.464 1 97.94 91 ILE A CA 1
ATOM 731 C C . ILE A 1 91 ? 8.625 -17.234 0.843 1 97.94 91 ILE A C 1
ATOM 733 O O . ILE A 1 91 ? 9.672 -17.875 0.994 1 97.94 91 ILE A O 1
ATOM 737 N N . THR A 1 92 ? 7.727 -17.094 1.711 1 97.56 92 THR A N 1
ATOM 738 C CA . THR A 1 92 ? 7.742 -17.828 2.969 1 97.56 92 THR A CA 1
ATOM 739 C C . THR A 1 92 ? 6.387 -18.469 3.236 1 97.56 92 THR A C 1
ATOM 741 O O . THR A 1 92 ? 5.379 -18.078 2.646 1 97.56 92 THR A O 1
ATOM 744 N N . ILE A 1 93 ? 6.426 -19.516 4.086 1 95.94 93 ILE A N 1
ATOM 745 C CA . ILE A 1 93 ? 5.188 -20.109 4.582 1 95.94 93 ILE A CA 1
ATOM 746 C C . ILE A 1 93 ? 5.152 -20.031 6.105 1 95.94 93 ILE A C 1
ATOM 748 O O . ILE A 1 93 ? 6.055 -20.531 6.781 1 95.94 93 ILE A O 1
ATOM 752 N N . GLU A 1 94 ? 4.223 -19.359 6.543 1 94.44 94 GLU A N 1
ATOM 753 C CA . GLU A 1 94 ? 3.965 -19.203 7.973 1 94.44 94 GLU A CA 1
ATOM 754 C C . GLU A 1 94 ? 2.607 -19.781 8.352 1 94.44 94 GLU A C 1
ATOM 756 O O . GLU A 1 94 ? 1.571 -19.141 8.156 1 94.44 94 GLU A O 1
ATOM 761 N N . GLY A 1 95 ? 2.613 -20.984 9.023 1 91.56 95 GLY A N 1
ATOM 762 C CA . GLY A 1 95 ? 1.357 -21.688 9.227 1 91.56 95 GLY A CA 1
ATOM 763 C C . GLY A 1 95 ? 0.682 -22.078 7.93 1 91.56 95 GLY A C 1
ATOM 764 O O . GLY A 1 95 ? 1.27 -22.797 7.113 1 91.56 95 GLY A O 1
ATOM 765 N N . ASP A 1 96 ? -0.566 -21.562 7.809 1 94.56 96 ASP A N 1
ATOM 766 C CA . ASP A 1 96 ? -1.335 -21.953 6.629 1 94.56 96 ASP A CA 1
ATOM 767 C C . ASP A 1 96 ? -1.268 -20.859 5.551 1 94.56 96 ASP A C 1
ATOM 769 O O . ASP A 1 96 ? -2.008 -20.922 4.566 1 94.56 96 ASP A O 1
ATOM 773 N N . VAL A 1 97 ? -0.409 -19.953 5.734 1 97.75 97 VAL A N 1
ATOM 774 C CA . VAL A 1 97 ? -0.383 -18.812 4.828 1 97.75 97 VAL A CA 1
ATOM 775 C C . VAL A 1 97 ? 0.942 -18.781 4.07 1 97.75 97 VAL A C 1
ATOM 777 O O . VAL A 1 97 ? 2.014 -18.828 4.68 1 97.75 97 VAL A O 1
ATOM 780 N N . MET A 1 98 ? 0.88 -18.812 2.768 1 98.12 98 MET A N 1
ATOM 781 C CA . MET A 1 98 ? 2.051 -18.484 1.956 1 98.12 98 MET A CA 1
ATOM 782 C C . MET A 1 98 ? 2.174 -16.984 1.746 1 98.12 98 MET A C 1
ATOM 784 O O . MET A 1 98 ? 1.232 -16.344 1.28 1 98.12 98 MET A O 1
ATOM 788 N N . LYS A 1 99 ? 3.234 -16.438 2.068 1 98.56 99 LYS A N 1
ATOM 789 C CA . LYS A 1 99 ? 3.494 -15.008 1.933 1 98.56 99 LYS A CA 1
ATOM 790 C C . LYS A 1 99 ? 4.57 -14.742 0.884 1 98.56 99 LYS A C 1
ATOM 792 O O . LYS A 1 99 ? 5.617 -15.391 0.884 1 98.56 99 LYS A O 1
ATOM 797 N N . GLN A 1 100 ? 4.281 -13.883 0.035 1 98.62 100 GLN A N 1
ATOM 798 C CA . GLN A 1 100 ? 5.215 -13.422 -0.989 1 98.62 100 GLN A CA 1
ATOM 799 C C . GLN A 1 100 ? 5.406 -11.906 -0.923 1 98.62 100 GLN A C 1
ATOM 801 O O . GLN A 1 100 ? 4.43 -11.156 -0.882 1 98.62 100 GLN A O 1
ATOM 806 N N . VAL A 1 101 ? 6.609 -11.445 -0.833 1 98.62 101 VAL A N 1
ATOM 807 C CA . VAL A 1 101 ? 6.953 -10.023 -0.902 1 98.62 101 VAL A CA 1
ATOM 808 C C . VAL A 1 101 ? 7.688 -9.734 -2.209 1 98.62 101 VAL A C 1
ATOM 810 O O . VAL A 1 101 ? 8.695 -10.367 -2.514 1 98.62 101 VAL A O 1
ATOM 813 N N . GLN A 1 102 ? 7.148 -8.844 -2.992 1 98.12 102 GLN A N 1
ATOM 814 C CA . GLN A 1 102 ? 7.723 -8.43 -4.27 1 98.12 102 GLN A CA 1
ATOM 815 C C . GLN A 1 102 ? 8.242 -6.996 -4.203 1 98.12 102 GLN A C 1
ATOM 817 O O . GLN A 1 102 ? 7.492 -6.074 -3.873 1 98.12 102 GLN A O 1
ATOM 822 N N . ASN A 1 103 ? 9.461 -6.797 -4.547 1 96.62 103 ASN A N 1
ATOM 823 C CA . ASN A 1 103 ? 10.062 -5.469 -4.523 1 96.62 103 ASN A CA 1
ATOM 824 C C . ASN A 1 103 ? 10.602 -5.078 -5.898 1 96.62 103 ASN A C 1
ATOM 826 O O . ASN A 1 103 ? 11.273 -5.871 -6.559 1 96.62 103 ASN A O 1
ATOM 830 N N . GLY A 1 104 ? 10.25 -3.861 -6.297 1 92.5 104 GLY A N 1
ATOM 831 C CA . GLY A 1 104 ? 10.766 -3.316 -7.543 1 92.5 104 GLY A CA 1
ATOM 832 C C . GLY A 1 104 ? 10.062 -2.037 -7.969 1 92.5 104 GLY A C 1
ATOM 833 O O . GLY A 1 104 ? 8.906 -1.805 -7.605 1 92.5 104 GLY A O 1
ATOM 834 N N . HIS A 1 105 ? 10.797 -1.204 -8.703 1 86 105 HIS A N 1
ATOM 835 C CA . HIS A 1 105 ? 10.258 0.02 -9.281 1 86 105 HIS A CA 1
ATOM 836 C C . HIS A 1 105 ? 9.688 0.936 -8.203 1 86 105 HIS A C 1
ATOM 838 O O . HIS A 1 105 ? 8.617 1.521 -8.375 1 86 105 HIS A O 1
ATOM 844 N N . GLY A 1 106 ? 10.312 0.889 -7.109 1 83.25 106 GLY A N 1
ATOM 845 C CA . GLY A 1 106 ? 9.922 1.793 -6.043 1 83.25 106 GLY A CA 1
ATOM 846 C C . GLY A 1 106 ? 8.664 1.352 -5.316 1 83.25 106 GLY A C 1
ATOM 847 O O . GLY A 1 106 ? 8.039 2.143 -4.609 1 83.25 106 GLY A O 1
ATOM 848 N N . ARG A 1 107 ? 8.266 0.098 -5.508 1 90.88 107 ARG A N 1
ATOM 849 C CA . ARG A 1 107 ? 7.027 -0.429 -4.934 1 90.88 107 ARG A CA 1
ATOM 850 C C . ARG A 1 107 ? 7.273 -1.769 -4.246 1 90.88 107 ARG A C 1
ATOM 852 O O . ARG A 1 107 ? 8.18 -2.514 -4.633 1 90.88 107 ARG A O 1
ATOM 859 N N . THR A 1 108 ? 6.508 -1.96 -3.182 1 95.12 108 THR A N 1
ATOM 860 C CA . THR A 1 108 ? 6.457 -3.283 -2.57 1 95.12 108 THR A CA 1
ATOM 861 C C . THR A 1 108 ? 5.051 -3.869 -2.666 1 95.12 108 THR A C 1
ATOM 863 O O . THR A 1 108 ? 4.066 -3.186 -2.381 1 95.12 108 THR A O 1
ATOM 866 N N . THR A 1 109 ? 4.902 -5.078 -3.113 1 96.75 109 THR A N 1
ATOM 867 C CA . THR A 1 109 ? 3.639 -5.809 -3.098 1 96.75 109 THR A CA 1
ATOM 868 C C . THR A 1 109 ? 3.711 -6.996 -2.137 1 96.75 109 THR A C 1
ATOM 870 O O . THR A 1 109 ? 4.66 -7.777 -2.182 1 96.75 109 THR A O 1
ATOM 873 N N . TYR A 1 110 ? 2.807 -7.031 -1.276 1 98.12 110 TYR A N 1
ATOM 874 C CA . TYR A 1 110 ? 2.635 -8.18 -0.39 1 98.12 110 TYR A CA 1
ATOM 875 C C . TYR A 1 110 ? 1.514 -9.086 -0.882 1 98.12 110 TYR A C 1
ATOM 877 O O . TYR A 1 110 ? 0.386 -8.633 -1.09 1 98.12 110 TYR A O 1
ATOM 885 N N . VAL A 1 111 ? 1.848 -10.336 -1.041 1 98.38 111 VAL A N 1
ATOM 886 C CA . VAL A 1 111 ? 0.842 -11.297 -1.483 1 98.38 111 VAL A CA 1
ATOM 887 C C . VAL A 1 111 ? 0.684 -12.398 -0.437 1 98.38 111 VAL A C 1
ATOM 889 O O . VAL A 1 111 ? 1.669 -13.008 -0.016 1 98.38 111 VAL A O 1
ATOM 892 N N . GLU A 1 112 ? -0.52 -12.641 -0.017 1 98.69 112 GLU A N 1
ATOM 893 C CA . GLU A 1 112 ? -0.835 -13.75 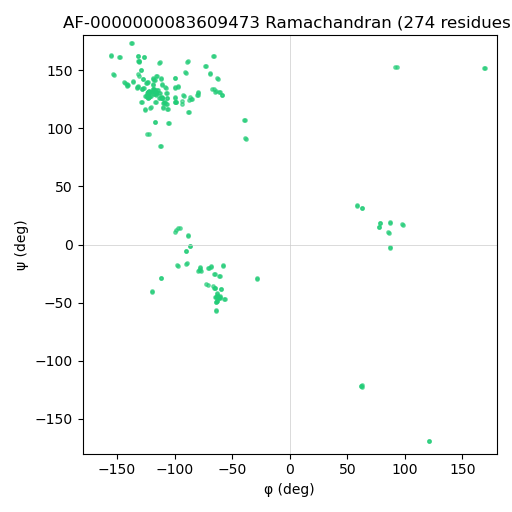0.871 1 98.69 112 GLU A CA 1
ATOM 894 C C . GLU A 1 112 ? -1.811 -14.727 0.213 1 98.69 112 GLU A C 1
ATOM 896 O O . GLU A 1 112 ? -2.795 -14.305 -0.4 1 98.69 112 GLU A O 1
ATOM 901 N N . ARG A 1 113 ? -1.462 -16.016 0.351 1 98.69 113 ARG A N 1
ATOM 902 C CA . ARG A 1 113 ? -2.299 -17.078 -0.198 1 98.69 113 ARG A CA 1
ATOM 903 C C . ARG A 1 113 ? -2.689 -18.078 0.881 1 98.69 113 ARG A C 1
ATOM 905 O O . ARG A 1 113 ? -1.859 -18.469 1.707 1 98.69 113 ARG A O 1
ATOM 912 N N . ILE A 1 114 ? -3.928 -18.516 0.862 1 98.44 114 ILE A N 1
ATOM 913 C CA . ILE A 1 114 ? -4.453 -19.531 1.757 1 98.44 114 ILE A CA 1
ATOM 914 C C . ILE A 1 114 ? -5.234 -20.578 0.952 1 98.44 114 ILE A C 1
ATOM 916 O O . ILE A 1 114 ? -6.027 -20.219 0.077 1 98.44 114 ILE A O 1
ATOM 920 N N . VAL A 1 115 ? -4.953 -21.812 1.302 1 98 115 VAL A N 1
ATOM 921 C CA . VAL A 1 115 ? -5.715 -22.906 0.688 1 98 115 VAL A CA 1
ATOM 922 C C . VAL A 1 115 ? -6.902 -23.266 1.576 1 98 115 VAL A C 1
ATOM 924 O O . VAL A 1 115 ? -6.738 -23.531 2.768 1 98 115 VAL A O 1
ATOM 927 N N . ASP A 1 116 ? -8.031 -23.156 1.029 1 96.94 116 ASP A N 1
ATOM 928 C CA . ASP A 1 116 ? -9.281 -23.594 1.64 1 96.94 116 ASP A CA 1
ATOM 929 C C . ASP A 1 116 ? -10 -24.609 0.758 1 96.94 116 ASP A C 1
ATOM 931 O O . ASP A 1 116 ? -10.805 -24.234 -0.1 1 96.94 116 ASP A O 1
ATOM 935 N N . GLY A 1 117 ? -9.742 -25.922 1.079 1 95.75 117 GLY A N 1
ATOM 936 C CA . GLY A 1 117 ? -10.234 -26.953 0.172 1 95.75 117 GLY A CA 1
ATOM 937 C C . GLY A 1 117 ? -9.625 -26.859 -1.214 1 95.75 117 GLY A C 1
ATOM 938 O O . GLY A 1 117 ? -8.398 -26.891 -1.362 1 95.75 117 GLY A O 1
ATOM 939 N N . ASN A 1 118 ? -10.492 -26.719 -2.193 1 97.62 118 ASN A N 1
ATOM 940 C CA . ASN A 1 118 ? -10.023 -26.641 -3.572 1 97.62 118 ASN A CA 1
ATOM 941 C C . ASN A 1 118 ? -9.859 -25.203 -4.039 1 97.62 118 ASN A C 1
ATOM 943 O O . ASN A 1 118 ? -9.711 -24.953 -5.238 1 97.62 118 ASN A O 1
ATOM 947 N N . LEU A 1 119 ? -9.883 -24.328 -3.082 1 98.44 119 LEU A N 1
ATOM 948 C CA . LEU A 1 119 ? -9.727 -22.922 -3.436 1 98.44 119 LEU A CA 1
ATOM 949 C C . LEU A 1 119 ? -8.391 -22.391 -2.93 1 98.44 119 LEU A C 1
ATOM 951 O O . LEU A 1 119 ? -7.961 -22.719 -1.821 1 98.44 119 LEU A O 1
ATOM 955 N N . LEU A 1 120 ? -7.746 -21.641 -3.738 1 98.56 120 LEU A N 1
ATOM 956 C CA . LEU A 1 120 ? -6.613 -20.797 -3.354 1 98.56 120 LEU A CA 1
ATOM 957 C C . LEU A 1 120 ? -7.023 -19.328 -3.289 1 98.56 120 LEU A C 1
ATOM 959 O O . LEU A 1 120 ? -7.215 -18.688 -4.324 1 98.56 120 LEU A O 1
ATOM 963 N N . LYS A 1 121 ? -7.188 -18.781 -2.111 1 98.62 121 LYS A N 1
ATOM 964 C CA . LYS A 1 121 ? -7.559 -17.391 -1.899 1 98.62 121 LYS A CA 1
ATOM 965 C C . LYS A 1 121 ? -6.32 -16.5 -1.743 1 98.62 121 LYS A C 1
ATOM 967 O O . LYS A 1 121 ? -5.426 -16.828 -0.954 1 98.62 121 LYS A O 1
ATOM 972 N N . THR A 1 122 ? -6.316 -15.453 -2.553 1 98.56 122 THR A N 1
ATOM 973 C CA . THR A 1 122 ? -5.137 -14.602 -2.605 1 98.56 122 THR A CA 1
ATOM 974 C C . THR A 1 122 ? -5.508 -13.141 -2.373 1 98.56 122 THR A C 1
ATOM 976 O O . THR A 1 122 ? -6.516 -12.656 -2.9 1 98.56 122 THR A O 1
ATOM 979 N N . VAL A 1 123 ? -4.785 -12.422 -1.561 1 97.56 123 VAL A N 1
ATOM 980 C CA . VAL A 1 123 ? -4.883 -10.969 -1.427 1 97.56 123 VAL A CA 1
ATOM 981 C C . VAL A 1 123 ? -3.525 -10.336 -1.72 1 97.56 123 VAL A C 1
ATOM 983 O O . VAL A 1 123 ? -2.494 -10.797 -1.229 1 97.56 123 VAL A O 1
ATOM 986 N N . SER A 1 124 ? -3.498 -9.344 -2.559 1 96.5 124 SER A N 1
ATOM 987 C CA . SER A 1 124 ? -2.316 -8.531 -2.844 1 96.5 124 SER A CA 1
ATOM 988 C C . SER A 1 124 ? -2.475 -7.113 -2.309 1 96.5 124 SER A C 1
ATOM 990 O O . SER A 1 124 ? -3.467 -6.441 -2.6 1 96.5 124 SER A O 1
ATOM 992 N N . VAL A 1 125 ? -1.525 -6.723 -1.552 1 96 125 VAL A N 1
ATOM 993 C CA . VAL A 1 125 ? -1.466 -5.352 -1.056 1 96 125 VAL A CA 1
ATOM 994 C C . VAL A 1 125 ? -0.304 -4.609 -1.716 1 96 125 VAL A C 1
ATOM 996 O O . VAL A 1 125 ? 0.854 -5.012 -1.574 1 96 125 VAL A O 1
ATOM 999 N N . ILE A 1 126 ? -0.605 -3.572 -2.465 1 94.38 126 ILE A N 1
ATOM 1000 C CA . ILE A 1 126 ? 0.377 -2.762 -3.174 1 94.38 126 ILE A CA 1
ATOM 1001 C C . ILE A 1 126 ? 0.675 -1.495 -2.375 1 94.38 126 ILE A C 1
ATOM 1003 O O . ILE A 1 126 ? -0.228 -0.704 -2.096 1 94.38 126 ILE A O 1
ATOM 1007 N N . ASP A 1 127 ? 1.93 -1.352 -2.078 1 94.81 127 ASP A N 1
ATOM 1008 C CA . ASP A 1 127 ? 2.318 -0.239 -1.218 1 94.81 127 ASP A CA 1
ATOM 1009 C C . ASP A 1 127 ? 3.258 0.719 -1.948 1 94.81 127 ASP A C 1
ATOM 1011 O O . ASP A 1 127 ? 4.223 0.288 -2.58 1 94.81 127 ASP A O 1
ATOM 1015 N N . TYR A 1 128 ? 2.936 1.954 -1.802 1 93.56 128 TYR A N 1
ATOM 1016 C CA . TYR A 1 128 ? 3.863 3.029 -2.131 1 93.56 128 TYR A CA 1
ATOM 1017 C C . TYR A 1 128 ? 4.234 3.83 -0.888 1 93.56 128 TYR A C 1
ATOM 1019 O O . TYR A 1 128 ? 3.387 4.074 -0.025 1 93.56 128 TYR A O 1
ATOM 1027 N N . TYR A 1 129 ? 5.477 4.289 -0.842 1 94.19 129 TYR A N 1
ATOM 1028 C CA . TYR A 1 129 ? 5.965 5.035 0.312 1 94.19 129 TYR A CA 1
ATOM 1029 C C . TYR A 1 129 ? 6.375 6.449 -0.083 1 94.19 129 TYR A C 1
ATOM 1031 O O . TYR A 1 129 ? 7.098 6.641 -1.062 1 94.19 129 TYR A O 1
ATOM 1039 N N . LEU A 1 130 ? 5.883 7.375 0.647 1 94 130 LEU A N 1
ATOM 1040 C CA . LEU A 1 130 ? 6.262 8.781 0.499 1 94 130 LEU A CA 1
ATOM 1041 C C . LEU A 1 130 ? 6.785 9.344 1.815 1 94 130 LEU A C 1
ATOM 1043 O O . LEU A 1 130 ? 6.141 9.203 2.855 1 94 130 LEU A O 1
ATOM 1047 N N . TYR A 1 131 ? 7.949 10 1.719 1 96.25 131 TYR A N 1
ATOM 1048 C CA . TYR A 1 131 ? 8.578 10.578 2.896 1 96.25 131 TYR A CA 1
ATOM 1049 C C . TYR A 1 131 ? 8.648 12.102 2.783 1 96.25 131 TYR A C 1
ATOM 1051 O O . TYR A 1 131 ? 9.133 12.633 1.778 1 96.25 131 TYR A O 1
ATOM 1059 N N . ARG A 1 132 ? 8.18 12.766 3.848 1 97.75 132 ARG A N 1
ATOM 1060 C CA . ARG A 1 132 ? 8.25 14.219 3.924 1 97.75 132 ARG A CA 1
ATOM 1061 C C . ARG A 1 132 ? 8.703 14.68 5.305 1 97.75 132 ARG A C 1
ATOM 1063 O O . ARG A 1 132 ? 8.328 14.078 6.316 1 97.75 132 ARG A O 1
ATOM 1070 N N . THR A 1 133 ? 9.531 15.688 5.289 1 98.62 133 THR A N 1
ATOM 1071 C CA . THR A 1 133 ? 9.969 16.328 6.523 1 98.62 133 THR A CA 1
ATOM 1072 C C . THR A 1 133 ? 9.562 17.797 6.539 1 98.62 133 THR A C 1
ATOM 1074 O O . THR A 1 133 ? 9.766 18.516 5.559 1 98.62 133 THR A O 1
ATOM 1077 N N . TYR A 1 134 ? 8.992 18.172 7.621 1 98.56 134 TYR A N 1
ATOM 1078 C CA . TYR A 1 134 ? 8.578 19.562 7.84 1 98.56 134 TYR A CA 1
ATOM 1079 C C . TYR A 1 134 ? 9.414 20.203 8.938 1 98.56 134 TYR A C 1
ATOM 1081 O O . TYR A 1 134 ? 9.953 19.516 9.805 1 98.56 134 TYR A O 1
ATOM 1089 N N . ILE A 1 135 ? 9.461 21.516 8.883 1 98.75 135 ILE A N 1
ATOM 1090 C CA . ILE A 1 135 ? 10.164 22.297 9.898 1 98.75 135 ILE A CA 1
ATOM 1091 C C . ILE A 1 135 ? 9.188 23.219 10.617 1 98.75 135 ILE A C 1
ATOM 1093 O O . ILE A 1 135 ? 8.312 23.812 9.977 1 98.75 135 ILE A O 1
ATOM 1097 N N . LYS A 1 136 ? 9.367 23.25 11.938 1 98.25 136 LYS A N 1
ATOM 1098 C CA . LYS A 1 136 ? 8.5 24.125 12.727 1 98.25 136 LYS A CA 1
ATOM 1099 C C . LYS A 1 136 ? 8.727 25.594 12.375 1 98.25 136 LYS A C 1
ATOM 1101 O O . LYS A 1 136 ? 9.867 26.031 12.25 1 98.25 136 LYS A O 1
ATOM 1106 N N . VAL A 1 137 ? 7.629 26.203 12.18 1 97.62 137 VAL A N 1
ATOM 1107 C CA . VAL A 1 137 ? 7.758 27.625 11.875 1 97.62 137 VAL A CA 1
ATOM 1108 C C . VAL A 1 137 ? 6.871 28.422 12.82 1 97.62 137 VAL A C 1
ATOM 1110 O O . VAL A 1 137 ? 5.887 27.906 13.352 1 97.62 137 VAL A O 1
ATOM 1113 N N . ASN A 1 138 ? 7.273 29.562 13.273 1 87.38 138 ASN A N 1
ATOM 1114 C CA . ASN A 1 138 ? 6.523 30.469 14.141 1 87.38 138 ASN A CA 1
ATOM 1115 C C . ASN A 1 138 ? 5.645 31.422 13.336 1 87.38 138 ASN A C 1
ATOM 1117 O O . ASN A 1 138 ? 5.988 31.781 12.211 1 87.38 138 ASN A O 1
ATOM 1121 N N . ASN A 1 139 ? 4.34 31.547 13.516 1 65.44 139 ASN A N 1
ATOM 1122 C CA . ASN A 1 139 ? 3.527 32.531 12.828 1 65.44 139 ASN A CA 1
ATOM 1123 C C . ASN A 1 139 ? 4.227 33.906 12.781 1 65.44 139 ASN A C 1
ATOM 1125 O O . ASN A 1 139 ? 4.992 34.219 13.688 1 65.44 139 ASN A O 1
ATOM 1129 N N . MET B 1 1 ? -6.824 8.578 30.297 1 33 1 MET B N 1
ATOM 1130 C CA . MET B 1 1 ? -6.434 9.977 30.156 1 33 1 MET B CA 1
ATOM 1131 C C . MET B 1 1 ? -5.223 10.102 29.234 1 33 1 MET B C 1
ATOM 1133 O O . MET B 1 1 ? -4.188 9.484 29.469 1 33 1 MET B O 1
ATOM 1137 N N . VAL B 1 2 ? -5.398 10.086 27.969 1 44.03 2 VAL B N 1
ATOM 1138 C CA . VAL B 1 2 ? -4.27 10.141 27.047 1 44.03 2 VAL B CA 1
ATOM 1139 C C . VAL B 1 2 ? -3.221 11.125 27.562 1 44.03 2 VAL B C 1
ATOM 1141 O O . VAL B 1 2 ? -3.561 12.219 28.016 1 44.03 2 VAL B O 1
ATOM 1144 N N . ASN B 1 3 ? -2.145 10.68 28.047 1 45.16 3 ASN B N 1
ATOM 1145 C CA . ASN B 1 3 ? -1.144 11.602 28.562 1 45.16 3 ASN B CA 1
ATOM 1146 C C . ASN B 1 3 ? -1.026 12.852 27.688 1 45.16 3 ASN B C 1
ATOM 1148 O O . ASN B 1 3 ? -0.681 12.758 26.516 1 45.16 3 ASN B O 1
ATOM 1152 N N . ASP B 1 4 ? -1.816 13.977 28.016 1 54.34 4 ASP B N 1
ATOM 1153 C CA . ASP B 1 4 ? -1.951 15.32 27.469 1 54.34 4 ASP B CA 1
ATOM 1154 C C . ASP B 1 4 ? -0.651 15.781 26.812 1 54.34 4 ASP B C 1
ATOM 1156 O O . ASP B 1 4 ? -0.675 16.516 25.828 1 54.34 4 ASP B O 1
ATOM 1160 N N . SER B 1 5 ? 0.448 15.195 27.406 1 61.5 5 SER B N 1
ATOM 1161 C CA . SER B 1 5 ? 1.794 15.672 27.109 1 61.5 5 SER B CA 1
ATOM 1162 C C . SER B 1 5 ? 2.219 15.266 25.703 1 61.5 5 SER B C 1
ATOM 1164 O O . SER B 1 5 ? 2.83 16.062 24.984 1 61.5 5 SER B O 1
ATOM 1166 N N . TYR B 1 6 ? 1.745 14.078 25.297 1 66.69 6 TYR B N 1
ATOM 1167 C CA . TYR B 1 6 ? 2.277 13.602 24.031 1 66.69 6 TYR B CA 1
ATOM 1168 C C . TYR B 1 6 ? 1.572 14.273 22.859 1 66.69 6 TYR B C 1
ATOM 1170 O O . TYR B 1 6 ? 2.174 14.484 21.797 1 66.69 6 TYR B O 1
ATOM 1178 N N . GLN B 1 7 ? 0.365 14.75 23.156 1 77.94 7 GLN B N 1
ATOM 1179 C CA . GLN B 1 7 ? -0.406 15.359 22.078 1 77.94 7 GLN B CA 1
ATOM 1180 C C . GLN B 1 7 ? 0.089 16.781 21.781 1 77.94 7 GLN B C 1
ATOM 1182 O O . GLN B 1 7 ? -0.045 17.266 20.656 1 77.94 7 GLN B O 1
ATOM 1187 N N . ASN B 1 8 ? 0.772 17.312 22.734 1 87.69 8 ASN B N 1
ATOM 1188 C CA . ASN B 1 8 ? 1.164 18.719 22.641 1 87.69 8 ASN B CA 1
ATOM 1189 C C . ASN B 1 8 ? 2.35 18.906 21.703 1 87.69 8 ASN B C 1
ATOM 1191 O O . ASN B 1 8 ? 2.516 19.969 21.109 1 87.69 8 ASN B O 1
ATOM 1195 N N . ARG B 1 9 ? 3.113 17.828 21.5 1 94.19 9 ARG B N 1
ATOM 1196 C CA . ARG B 1 9 ? 4.344 18 20.734 1 94.19 9 ARG B CA 1
ATOM 1197 C C . ARG B 1 9 ? 4.043 18.281 19.266 1 94.19 9 ARG B C 1
ATOM 1199 O O . ARG B 1 9 ? 4.879 18.828 18.547 1 94.19 9 ARG B O 1
ATOM 1206 N N . PHE B 1 10 ? 2.898 17.953 18.797 1 97.56 10 PHE B N 1
ATOM 1207 C CA . PHE B 1 10 ? 2.547 18.094 17.391 1 97.56 10 PHE B CA 1
ATOM 1208 C C . PHE B 1 10 ? 1.938 19.469 17.125 1 97.56 10 PHE B C 1
ATOM 1210 O O . PHE B 1 10 ? 1.845 19.906 15.977 1 97.56 10 PHE B O 1
ATOM 1217 N N . LEU B 1 11 ? 1.495 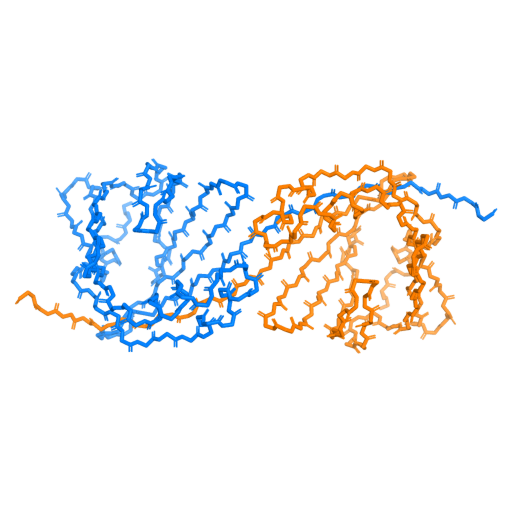20.172 18.188 1 96.94 11 LEU B N 1
ATOM 1218 C CA . LEU B 1 11 ? 0.824 21.453 18.031 1 96.94 11 LEU B CA 1
ATOM 1219 C C . LEU B 1 11 ? 1.761 22.484 17.391 1 96.94 11 LEU B C 1
ATOM 1221 O O . LEU B 1 11 ? 2.957 22.5 17.688 1 96.94 11 LEU B O 1
ATOM 1225 N N . GLY B 1 12 ? 1.148 23.328 16.516 1 97.5 12 GLY B N 1
ATOM 1226 C CA . GLY B 1 12 ? 1.92 24.375 15.844 1 97.5 12 GLY B CA 1
ATOM 1227 C C . GLY B 1 12 ? 1.88 24.266 14.336 1 97.5 12 GLY B C 1
ATOM 1228 O O . GLY B 1 12 ? 1.003 23.594 13.773 1 97.5 12 GLY B O 1
ATOM 1229 N N . ARG B 1 13 ? 2.766 25.078 13.719 1 98.44 13 ARG B N 1
ATOM 1230 C CA . ARG B 1 13 ? 2.855 25.172 12.266 1 98.44 13 ARG B CA 1
ATOM 1231 C C . ARG B 1 13 ? 4.113 24.469 11.75 1 98.44 13 ARG B C 1
ATOM 1233 O O . ARG B 1 13 ? 5.215 24.734 12.234 1 98.44 13 ARG B O 1
ATOM 1240 N N . TRP B 1 14 ? 3.922 23.625 10.773 1 98.69 14 TRP B N 1
ATOM 1241 C CA . TRP B 1 14 ? 5 22.844 10.18 1 98.69 14 TRP B CA 1
ATOM 1242 C C . TRP B 1 14 ? 5.055 23.031 8.672 1 98.69 14 TRP B C 1
ATOM 1244 O O . TRP B 1 14 ? 4.125 22.656 7.953 1 98.69 14 TRP B O 1
ATOM 1254 N N . LYS B 1 15 ? 6.156 23.594 8.188 1 98.38 15 LYS B N 1
ATOM 1255 C CA . LYS B 1 15 ? 6.305 23.875 6.762 1 98.38 15 LYS B CA 1
ATOM 1256 C C . LYS B 1 15 ? 7.156 22.797 6.082 1 98.38 15 LYS B C 1
ATOM 1258 O O . LYS B 1 15 ? 8.219 22.438 6.582 1 98.38 15 LYS B O 1
ATOM 1263 N N . LEU B 1 16 ? 6.723 22.344 4.922 1 98.31 16 LEU B N 1
ATOM 1264 C CA . LEU B 1 16 ? 7.445 21.312 4.191 1 98.31 16 LEU B CA 1
ATOM 1265 C C . LEU B 1 16 ? 8.852 21.781 3.826 1 98.31 16 LEU B C 1
ATOM 1267 O O . LEU B 1 16 ? 9.023 22.875 3.283 1 98.31 16 LEU B O 1
ATOM 1271 N N . GLU B 1 17 ? 9.734 20.875 4.16 1 97.62 17 GLU B N 1
ATOM 1272 C CA . GLU B 1 17 ? 11.133 21.203 3.885 1 97.62 17 GLU B CA 1
ATOM 1273 C C . GLU B 1 17 ? 11.75 20.188 2.912 1 97.62 17 GLU B C 1
ATOM 1275 O O . GLU B 1 17 ? 12.562 20.562 2.066 1 97.62 17 GLU B O 1
ATOM 1280 N N . LYS B 1 18 ? 11.469 18.984 3.045 1 96.81 18 LYS B N 1
ATOM 1281 C CA . LYS B 1 18 ? 12.078 17.938 2.24 1 96.81 18 LYS B CA 1
ATOM 1282 C C . LYS B 1 18 ? 11.055 16.859 1.862 1 96.81 18 LYS B C 1
ATOM 1284 O O . LYS B 1 18 ? 10.227 16.484 2.684 1 96.81 18 LYS B O 1
ATOM 1289 N N . THR B 1 19 ? 11.109 16.406 0.594 1 96.5 19 THR B N 1
ATOM 1290 C CA . THR B 1 19 ? 10.312 15.289 0.115 1 96.5 19 THR B CA 1
ATOM 1291 C C . THR B 1 19 ? 11.195 14.258 -0.582 1 96.5 19 THR B C 1
ATOM 1293 O O . THR B 1 19 ? 12.109 14.617 -1.331 1 96.5 19 THR B O 1
ATOM 1296 N N . GLU B 1 20 ? 10.961 13.008 -0.227 1 93.62 20 GLU B N 1
ATOM 1297 C CA . GLU B 1 20 ? 11.641 11.93 -0.942 1 93.62 20 GLU B CA 1
ATOM 1298 C C . GLU B 1 20 ? 10.641 11.055 -1.698 1 93.62 20 GLU B C 1
ATOM 1300 O O . GLU B 1 20 ? 9.562 10.75 -1.187 1 93.62 20 GLU B O 1
ATOM 1305 N N . ASN B 1 21 ? 10.906 10.711 -3.037 1 90.69 21 ASN B N 1
ATOM 1306 C CA . ASN B 1 21 ? 10.203 9.734 -3.869 1 90.69 21 ASN B CA 1
ATOM 1307 C C . ASN B 1 21 ? 8.883 10.289 -4.395 1 90.69 21 ASN B C 1
ATOM 1309 O O . ASN B 1 21 ? 8.016 9.531 -4.824 1 90.69 21 ASN B O 1
ATOM 1313 N N . PHE B 1 22 ? 8.789 11.57 -4.348 1 92.81 22 PHE B N 1
ATOM 1314 C CA . PHE B 1 22 ? 7.512 12.141 -4.766 1 92.81 22 PHE B CA 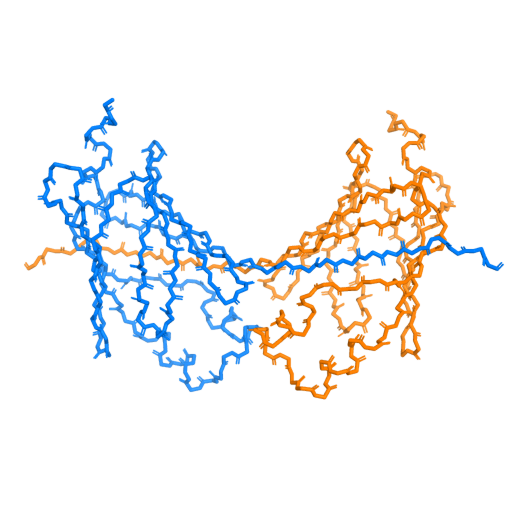1
ATOM 1315 C C . PHE B 1 22 ? 7.25 11.859 -6.238 1 92.81 22 PHE B C 1
ATOM 1317 O O . PHE B 1 22 ? 6.254 11.219 -6.586 1 92.81 22 PHE B O 1
ATOM 1324 N N . ASP B 1 23 ? 8.18 12.289 -7.051 1 92.12 23 ASP B N 1
ATOM 1325 C CA . ASP B 1 23 ? 7.965 12.156 -8.492 1 92.12 23 ASP B CA 1
ATOM 1326 C C . ASP B 1 23 ? 7.797 10.688 -8.883 1 92.12 23 ASP B C 1
ATOM 1328 O O . ASP B 1 23 ? 6.891 10.352 -9.648 1 92.12 23 ASP B O 1
ATOM 1332 N N . GLU B 1 24 ? 8.594 9.852 -8.398 1 89.69 24 GLU B N 1
ATOM 1333 C CA . GLU B 1 24 ? 8.531 8.43 -8.727 1 89.69 24 GLU B CA 1
ATOM 1334 C C . GLU B 1 24 ? 7.188 7.828 -8.312 1 89.69 24 GLU B C 1
ATOM 1336 O O . GLU B 1 24 ? 6.555 7.117 -9.094 1 89.69 24 GLU B O 1
ATOM 1341 N N . VAL B 1 25 ? 6.75 8.133 -7.109 1 90.69 25 VAL B N 1
ATOM 1342 C CA . VAL B 1 25 ? 5.496 7.586 -6.598 1 90.69 25 VAL B CA 1
ATOM 1343 C C . VAL B 1 25 ? 4.328 8.094 -7.438 1 90.69 25 VAL B C 1
ATOM 1345 O O . VAL B 1 25 ? 3.467 7.316 -7.855 1 90.69 25 VAL B O 1
ATOM 1348 N N . MET B 1 26 ? 4.301 9.359 -7.742 1 92.12 26 MET B N 1
ATOM 1349 C CA . MET B 1 26 ? 3.211 9.93 -8.531 1 92.12 26 MET B CA 1
ATOM 1350 C C . MET B 1 26 ? 3.174 9.32 -9.93 1 92.12 26 MET B C 1
ATOM 1352 O O . MET B 1 26 ? 2.098 9.07 -10.469 1 92.12 26 MET B O 1
ATOM 1356 N N . LYS B 1 27 ? 4.375 9.188 -10.477 1 91.5 27 LYS B N 1
ATOM 1357 C CA . LYS B 1 27 ? 4.453 8.555 -11.789 1 91.5 27 LYS B CA 1
ATOM 1358 C C . LYS B 1 27 ? 3.82 7.164 -11.773 1 91.5 27 LYS B C 1
ATOM 1360 O O . LYS B 1 27 ? 3.02 6.828 -12.648 1 91.5 27 LYS B O 1
ATOM 1365 N N . GLU B 1 28 ? 4.152 6.375 -10.781 1 87.44 28 GLU B N 1
ATOM 1366 C CA . GLU B 1 28 ? 3.613 5.023 -10.672 1 87.44 28 GLU B CA 1
ATOM 1367 C C . GLU B 1 28 ? 2.105 5.047 -10.438 1 87.44 28 GLU B C 1
ATOM 1369 O O . GLU B 1 28 ? 1.39 4.141 -10.859 1 87.44 28 GLU B O 1
ATOM 1374 N N . LEU B 1 29 ? 1.646 6.145 -9.867 1 88.25 29 LEU B N 1
ATOM 1375 C CA . LEU B 1 29 ? 0.22 6.293 -9.594 1 88.25 29 LEU B CA 1
ATOM 1376 C C . LEU B 1 29 ? -0.506 6.867 -10.805 1 88.25 29 LEU B C 1
ATOM 1378 O O . LEU B 1 29 ? -1.704 7.152 -10.742 1 88.25 29 LEU B O 1
ATOM 1382 N N . GLY B 1 30 ? 0.164 7.145 -11.805 1 87.19 30 GLY B N 1
ATOM 1383 C CA . GLY B 1 30 ? -0.457 7.562 -13.047 1 87.19 30 GLY B CA 1
ATOM 1384 C C . GLY B 1 30 ? -0.703 9.062 -13.117 1 87.19 30 GLY B C 1
ATOM 1385 O O . GLY B 1 30 ? -1.532 9.523 -13.906 1 87.19 30 GLY B O 1
ATOM 1386 N N . VAL B 1 31 ? -0.007 9.789 -12.273 1 89.88 31 VAL B N 1
ATOM 1387 C CA . VAL B 1 31 ? -0.15 11.242 -12.297 1 89.88 31 VAL B CA 1
ATOM 1388 C C . VAL B 1 31 ? 0.674 11.82 -13.445 1 89.88 31 VAL B C 1
ATOM 1390 O O . VAL B 1 31 ? 1.831 11.445 -13.641 1 89.88 31 VAL B O 1
ATOM 1393 N N . ASN B 1 32 ? 0.034 12.664 -14.211 1 91.06 32 ASN B N 1
ATOM 1394 C CA . ASN B 1 32 ? 0.718 13.227 -15.367 1 91.06 32 ASN B CA 1
ATOM 1395 C C . ASN B 1 32 ? 1.874 14.133 -14.953 1 91.06 32 ASN B C 1
ATOM 1397 O O . ASN B 1 32 ? 1.953 14.547 -13.797 1 91.06 32 ASN B O 1
ATOM 1401 N N . ILE B 1 33 ? 2.76 14.398 -15.859 1 92.44 33 ILE B N 1
ATOM 1402 C CA . ILE B 1 33 ? 4.027 15.07 -15.602 1 92.44 33 ILE B CA 1
ATOM 1403 C C . ILE B 1 33 ? 3.768 16.5 -15.133 1 92.44 33 ILE B C 1
ATOM 1405 O O . ILE B 1 33 ? 4.492 17.016 -14.281 1 92.44 33 ILE B O 1
ATOM 1409 N N . ILE B 1 34 ? 2.748 17.234 -15.664 1 93 34 ILE B N 1
ATOM 1410 C CA . ILE B 1 34 ? 2.471 18.625 -15.32 1 93 34 ILE B CA 1
ATOM 1411 C C . ILE B 1 34 ? 2.078 18.719 -13.844 1 93 34 ILE B C 1
ATOM 1413 O O . ILE B 1 34 ? 2.635 19.531 -13.102 1 93 34 ILE B O 1
ATOM 1417 N N . LYS B 1 35 ? 1.166 17.891 -13.445 1 92.25 35 LYS B N 1
ATOM 1418 C CA . LYS B 1 35 ? 0.715 17.891 -12.055 1 92.25 35 LYS B CA 1
ATOM 1419 C C . LYS B 1 35 ? 1.831 17.438 -11.117 1 92.25 35 LYS B C 1
ATOM 1421 O O . LYS B 1 35 ? 1.954 17.953 -10 1 92.25 35 LYS B O 1
ATOM 1426 N N . ARG B 1 36 ? 2.654 16.484 -11.594 1 94.69 36 ARG B N 1
ATOM 1427 C CA . ARG B 1 36 ? 3.77 16.016 -10.773 1 94.69 36 ARG B CA 1
ATOM 1428 C C . ARG B 1 36 ? 4.766 17.141 -10.516 1 94.69 36 ARG B C 1
ATOM 1430 O O . ARG B 1 36 ? 5.238 17.312 -9.391 1 94.69 36 ARG B O 1
ATOM 1437 N N . THR B 1 37 ? 5.074 17.859 -11.531 1 93.94 37 THR B N 1
ATOM 1438 C CA . THR B 1 37 ? 6.008 18.969 -11.414 1 93.94 37 THR B CA 1
ATOM 1439 C C . THR B 1 37 ? 5.453 20.047 -10.477 1 93.94 37 THR B C 1
ATOM 1441 O O . THR B 1 37 ? 6.156 20.516 -9.586 1 93.94 37 THR B O 1
ATOM 1444 N N . ALA B 1 38 ? 4.227 20.328 -10.656 1 91.69 38 ALA B N 1
ATOM 1445 C CA . ALA B 1 38 ? 3.578 21.312 -9.797 1 91.69 38 ALA B CA 1
ATOM 1446 C C . ALA B 1 38 ? 3.557 20.844 -8.344 1 91.69 38 ALA B C 1
ATOM 1448 O O . ALA B 1 38 ? 3.889 21.609 -7.434 1 91.69 38 ALA B O 1
ATOM 1449 N N . GLY B 1 39 ? 3.158 19.688 -8.117 1 91.75 39 GLY B N 1
ATOM 1450 C CA . GLY B 1 39 ? 3.062 19.141 -6.773 1 91.75 39 GLY B CA 1
ATOM 1451 C C . GLY B 1 39 ? 4.391 19.109 -6.047 1 91.75 39 GLY B C 1
ATOM 1452 O O . GLY B 1 39 ? 4.457 19.391 -4.844 1 91.75 39 GLY B O 1
ATOM 1453 N N . ASN B 1 40 ? 5.391 18.797 -6.824 1 91.81 40 ASN B N 1
ATOM 1454 C CA . ASN B 1 40 ? 6.73 18.656 -6.266 1 91.81 40 ASN B CA 1
ATOM 1455 C C . ASN B 1 40 ? 7.289 20 -5.805 1 91.81 40 ASN B C 1
ATOM 1457 O O . ASN B 1 40 ? 8.211 20.047 -4.984 1 91.81 40 ASN B O 1
ATOM 1461 N N . THR B 1 41 ? 6.746 21.047 -6.277 1 92.06 41 THR B N 1
ATOM 1462 C CA . THR B 1 41 ? 7.266 22.375 -5.949 1 92.06 41 THR B CA 1
ATOM 1463 C C . THR B 1 41 ? 6.465 23 -4.816 1 92.06 41 THR B C 1
ATOM 1465 O O . THR B 1 41 ? 6.898 23.984 -4.211 1 92.06 41 THR B O 1
ATOM 1468 N N . VAL B 1 42 ?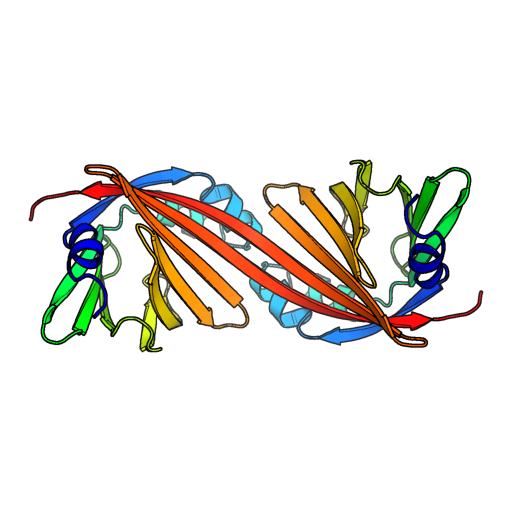 5.305 22.453 -4.605 1 92.88 42 VAL B N 1
ATOM 1469 C CA . VAL B 1 42 ? 4.457 23 -3.555 1 92.88 42 VAL B CA 1
ATOM 1470 C C . VAL B 1 42 ? 5.09 22.75 -2.189 1 92.88 42 VAL B C 1
ATOM 1472 O O . VAL B 1 42 ? 5.586 21.641 -1.928 1 92.88 42 VAL B O 1
ATOM 1475 N N . LYS B 1 43 ? 5.113 23.797 -1.369 1 95.19 43 LYS B N 1
ATOM 1476 C CA . LYS B 1 43 ? 5.559 23.688 0.017 1 95.19 43 LYS B CA 1
ATOM 1477 C C . LYS B 1 43 ? 4.398 23.906 0.984 1 95.19 43 LYS B C 1
ATOM 1479 O O . LYS B 1 43 ? 4.223 25.016 1.498 1 95.19 43 LYS B O 1
ATOM 1484 N N . PRO B 1 44 ? 3.674 22.891 1.245 1 97.25 44 PRO B N 1
ATOM 1485 C CA . PRO B 1 44 ? 2.516 23.062 2.127 1 97.25 44 PRO B CA 1
ATOM 1486 C C . PRO B 1 44 ? 2.912 23.25 3.592 1 97.25 44 PRO B C 1
ATOM 1488 O O . PRO B 1 44 ? 4.008 22.844 3.992 1 97.25 44 PRO B O 1
ATOM 1491 N N . THR B 1 45 ? 2.043 23.922 4.32 1 98.06 45 THR B N 1
ATOM 1492 C CA . THR B 1 45 ? 2.15 24.047 5.77 1 98.06 45 THR B CA 1
ATOM 1493 C C . THR B 1 45 ? 1.031 23.281 6.465 1 98.06 45 THR B C 1
ATOM 1495 O O . THR B 1 45 ? -0.14 23.422 6.105 1 98.06 45 THR B O 1
ATOM 1498 N N . HIS B 1 46 ? 1.438 22.406 7.383 1 98.06 46 HIS B N 1
ATOM 1499 C CA . HIS B 1 46 ? 0.488 21.734 8.258 1 98.06 46 HIS B CA 1
ATOM 1500 C C . HIS B 1 46 ? 0.376 22.438 9.602 1 98.06 46 HIS B C 1
ATOM 1502 O O . HIS B 1 46 ? 1.389 22.812 10.203 1 98.06 46 HIS B O 1
ATOM 1508 N N . ILE B 1 47 ? -0.883 22.578 10.07 1 98.25 47 ILE B N 1
ATOM 1509 C CA . ILE B 1 47 ? -1.123 23.266 11.336 1 98.25 47 ILE B CA 1
ATOM 1510 C C . ILE B 1 47 ? -2 22.391 12.234 1 98.25 47 ILE B C 1
ATOM 1512 O O . ILE B 1 47 ? -3.092 21.984 11.828 1 98.25 47 ILE B O 1
ATOM 1516 N N . PHE B 1 48 ? -1.563 22.062 13.383 1 97.88 48 PHE B N 1
ATOM 1517 C CA . PHE B 1 48 ? -2.328 21.375 14.414 1 97.88 48 PHE B CA 1
ATOM 1518 C C . PHE B 1 48 ? -2.646 22.312 15.57 1 97.88 48 PHE B C 1
ATOM 1520 O O . PHE B 1 48 ? -1.742 22.906 16.172 1 97.88 48 PHE B O 1
ATOM 1527 N N . GLU B 1 49 ? -3.928 22.422 15.805 1 97.19 49 GLU B N 1
ATOM 1528 C CA . GLU B 1 49 ? -4.398 23.297 16.859 1 97.19 49 GLU B CA 1
ATOM 1529 C C . GLU B 1 49 ? -5.242 22.547 17.875 1 97.19 49 GLU B C 1
ATOM 1531 O O . GLU B 1 49 ? -6.031 21.672 17.516 1 97.19 49 GLU B O 1
ATOM 1536 N N . ASP B 1 50 ? -5.062 22.859 19.172 1 96.75 50 ASP B N 1
ATOM 1537 C CA . ASP B 1 50 ? -5.922 22.375 20.25 1 96.75 50 ASP B CA 1
ATOM 1538 C C . ASP B 1 50 ? -7.117 23.297 20.469 1 96.75 50 ASP B C 1
ATOM 1540 O O . ASP B 1 50 ? -6.957 24.438 20.891 1 96.75 50 ASP B O 1
ATOM 1544 N N . LYS B 1 51 ? -8.328 22.75 20.172 1 95.44 51 LYS B N 1
ATOM 1545 C CA . LYS B 1 51 ? -9.547 23.547 20.312 1 95.44 51 LYS B CA 1
ATOM 1546 C C . LYS B 1 51 ? -10.133 23.406 21.719 1 95.44 51 LYS B C 1
ATOM 1548 O O . LYS B 1 51 ? -11.188 23.969 22.016 1 95.44 51 LYS B O 1
ATOM 1553 N N . GLY B 1 52 ? -9.547 22.547 22.484 1 91.75 52 GLY B N 1
ATOM 1554 C CA . GLY B 1 52 ? -10.039 22.297 23.828 1 91.75 52 GLY B CA 1
ATOM 1555 C C . GLY B 1 52 ? -11.023 21.141 23.891 1 91.75 52 GLY B C 1
ATOM 1556 O O . GLY B 1 52 ? -11.633 20.781 22.891 1 91.75 52 GLY B O 1
ATOM 1557 N N . ASN B 1 53 ? -11.125 20.453 25.047 1 90.5 53 ASN B N 1
ATOM 1558 C CA . ASN B 1 53 ? -12.094 19.422 25.344 1 90.5 53 ASN B CA 1
ATOM 1559 C C . ASN B 1 53 ? -11.938 18.219 24.422 1 90.5 53 ASN B C 1
ATOM 1561 O O . ASN B 1 53 ? -12.93 17.641 23.953 1 90.5 53 ASN B O 1
ATOM 1565 N N . GLY B 1 54 ? -10.711 17.969 24 1 90.12 54 GLY B N 1
ATOM 1566 C CA . GLY B 1 54 ? -10.422 16.781 23.203 1 90.12 54 GLY B CA 1
ATOM 1567 C C . GLY B 1 54 ? -10.656 16.984 21.719 1 90.12 54 GLY B C 1
ATOM 1568 O O . GLY B 1 54 ? -10.648 16.016 20.953 1 90.12 54 GLY B O 1
ATOM 1569 N N . CYS B 1 55 ? -10.852 18.297 21.406 1 95.38 55 CYS B N 1
ATOM 1570 C CA . CYS B 1 55 ? -11.062 18.625 20 1 95.38 55 CYS B CA 1
ATOM 1571 C C . CYS B 1 55 ? -9.852 19.344 19.422 1 95.38 55 CYS B C 1
ATOM 1573 O O . CYS B 1 55 ? -9.273 20.219 20.078 1 95.38 55 CYS B O 1
ATOM 1575 N N . TYR B 1 56 ? -9.531 18.859 18.234 1 97.12 56 TYR B N 1
ATOM 1576 C CA . TYR B 1 56 ? -8.391 19.438 17.547 1 97.12 56 TYR B CA 1
ATOM 1577 C C . TYR B 1 56 ? -8.781 19.891 16.141 1 97.12 56 TYR B C 1
ATOM 1579 O O . TYR B 1 56 ? -9.844 19.516 15.633 1 97.12 56 TYR B O 1
ATOM 1587 N N . CYS B 1 57 ? -7.945 20.75 15.602 1 97.88 57 CYS B N 1
ATOM 1588 C CA . CYS B 1 57 ? -8.102 21.188 14.219 1 97.88 57 CYS B CA 1
ATOM 1589 C C . CYS B 1 57 ? -6.828 20.938 13.422 1 97.88 57 CYS B C 1
ATOM 1591 O O . CYS B 1 57 ? -5.734 21.297 13.859 1 97.88 57 CYS B O 1
ATOM 1593 N N . PHE B 1 58 ? -6.988 20.281 12.328 1 98.12 58 PHE B N 1
ATOM 1594 C CA . PHE B 1 58 ? -5.906 20.078 11.375 1 98.12 58 PHE B CA 1
ATOM 1595 C C . PHE B 1 58 ? -6.113 20.938 10.133 1 98.12 58 PHE B C 1
ATOM 1597 O O . PHE B 1 58 ? -7.109 20.781 9.422 1 98.12 58 PHE B O 1
ATOM 1604 N N . LYS B 1 59 ? -5.133 21.797 9.891 1 97.69 59 LYS B N 1
ATOM 1605 C CA . LYS B 1 59 ? -5.176 22.656 8.719 1 97.69 59 LYS B CA 1
ATOM 1606 C C . LYS B 1 59 ? -4 22.391 7.781 1 97.69 59 LYS B C 1
ATOM 1608 O O . LYS B 1 59 ? -2.902 22.062 8.234 1 97.69 59 LYS B O 1
ATOM 1613 N N . THR B 1 60 ? -4.25 22.469 6.539 1 97.44 60 THR B N 1
ATOM 1614 C CA . THR B 1 60 ? -3.211 22.453 5.512 1 97.44 60 THR B CA 1
ATOM 1615 C C . THR B 1 60 ? -3.295 23.688 4.633 1 97.44 60 THR B C 1
ATOM 1617 O O . THR B 1 60 ? -4.379 24.062 4.176 1 97.44 60 THR B O 1
ATOM 1620 N N . GLU B 1 61 ? -2.168 24.359 4.469 1 97 61 GLU B N 1
ATOM 1621 C CA . GLU B 1 61 ? -2.096 25.562 3.645 1 97 61 GLU B CA 1
ATOM 1622 C C . GLU B 1 61 ? -1.03 25.422 2.562 1 97 61 GLU B C 1
ATOM 1624 O O . GLU B 1 61 ? 0.096 25.016 2.84 1 97 61 GLU B O 1
ATOM 1629 N N . SER B 1 62 ? -1.433 25.688 1.358 1 94.44 62 SER B N 1
ATOM 1630 C CA . SER B 1 62 ? -0.494 25.797 0.247 1 94.44 62 SER B CA 1
ATOM 1631 C C . SER B 1 62 ? -0.839 26.984 -0.649 1 94.44 62 SER B C 1
ATOM 1633 O O . SER B 1 62 ? -1.801 27.719 -0.386 1 94.44 62 SER B O 1
ATOM 1635 N N . THR B 1 63 ? 0 27.344 -1.675 1 90.75 63 THR B N 1
ATOM 1636 C CA . THR B 1 63 ? -0.269 28.406 -2.639 1 90.75 63 THR B CA 1
ATOM 1637 C C . THR B 1 63 ? -1.571 28.141 -3.389 1 90.75 63 THR B C 1
ATOM 1639 O O . THR B 1 63 ? -2.24 29.078 -3.834 1 90.75 63 THR B O 1
ATOM 1642 N N . PHE B 1 64 ? -2.088 26.969 -3.396 1 90.94 64 PHE B N 1
ATOM 1643 C CA . PHE B 1 64 ? -3.211 26.625 -4.262 1 90.94 64 PHE B CA 1
ATOM 1644 C C . PHE B 1 64 ? -4.469 26.375 -3.439 1 90.94 64 PHE B C 1
ATOM 1646 O O . PHE B 1 64 ? -5.586 26.5 -3.947 1 90.94 64 PHE B O 1
ATOM 1653 N N . THR B 1 65 ? -4.242 25.906 -2.191 1 92.5 65 THR B N 1
ATOM 1654 C CA . THR B 1 65 ? -5.426 25.438 -1.479 1 92.5 65 THR B CA 1
ATOM 1655 C C . THR B 1 65 ? -5.238 25.578 0.029 1 92.5 65 THR B C 1
ATOM 1657 O O . THR B 1 65 ? -4.109 25.547 0.525 1 92.5 65 THR B O 1
ATOM 1660 N N . LYS B 1 66 ? -6.277 25.859 0.736 1 96.31 66 LYS B N 1
ATOM 1661 C CA . LYS B 1 66 ? -6.363 25.797 2.193 1 96.31 66 LYS B CA 1
ATOM 1662 C C . LYS B 1 66 ? -7.488 24.859 2.639 1 96.31 66 LYS B C 1
ATOM 1664 O O . LYS B 1 66 ? -8.586 24.891 2.084 1 96.31 66 LYS B O 1
ATOM 1669 N N . THR B 1 67 ? -7.23 23.953 3.555 1 96.88 67 THR B N 1
ATOM 1670 C CA . THR B 1 67 ? -8.242 23.078 4.137 1 96.88 67 THR B CA 1
ATOM 1671 C C . THR B 1 67 ? -8.172 23.109 5.66 1 96.88 67 THR B C 1
ATOM 1673 O O . THR B 1 67 ? -7.129 23.438 6.234 1 96.88 67 THR B O 1
ATOM 1676 N N . ALA B 1 68 ? -9.281 22.906 6.297 1 97.06 68 ALA B N 1
ATOM 1677 C CA . ALA B 1 68 ? -9.383 22.766 7.75 1 97.06 68 ALA B CA 1
ATOM 1678 C C . ALA B 1 68 ? -10.398 21.703 8.125 1 97.06 68 ALA B C 1
ATOM 1680 O O . ALA B 1 68 ? -11.469 21.625 7.523 1 97.06 68 ALA B O 1
ATOM 1681 N N . CYS B 1 69 ? -10.023 20.859 9.109 1 96.75 69 CYS B N 1
ATOM 1682 C CA . CYS B 1 69 ? -10.969 19.875 9.625 1 96.75 69 CYS B CA 1
ATOM 1683 C C . CYS B 1 69 ? -10.797 19.688 11.125 1 96.75 69 CYS B C 1
ATOM 1685 O O . CYS B 1 69 ? -9.672 19.688 11.633 1 96.75 69 CYS B O 1
ATOM 1687 N N . ASP B 1 70 ? -11.906 19.594 11.766 1 97.62 70 ASP B N 1
ATOM 1688 C CA . ASP B 1 70 ? -11.906 19.281 13.195 1 97.62 70 ASP B CA 1
ATOM 1689 C C . ASP B 1 70 ? -11.961 17.766 13.422 1 97.62 70 ASP B C 1
ATOM 1691 O O . ASP B 1 70 ? -12.617 17.047 12.664 1 97.62 70 ASP B O 1
ATOM 1695 N N . PHE B 1 71 ? -11.312 17.422 14.5 1 97.75 71 PHE B N 1
ATOM 1696 C CA . PHE B 1 71 ? -11.336 15.992 14.789 1 97.75 71 PHE B CA 1
ATOM 1697 C C . PHE B 1 71 ? -11.125 15.742 16.281 1 97.75 71 PHE B C 1
ATOM 1699 O O . PHE B 1 71 ? -10.695 16.641 17.016 1 97.75 71 PHE B O 1
ATOM 1706 N N . LYS B 1 72 ? -11.477 14.562 16.656 1 97.06 72 LYS B N 1
ATOM 1707 C CA . LYS B 1 72 ? -11.141 13.984 17.953 1 97.06 72 LYS B CA 1
ATOM 1708 C C . LYS B 1 72 ? -10.273 12.742 17.797 1 97.06 72 LYS B C 1
ATOM 1710 O O . LYS B 1 72 ? -10.508 11.922 16.906 1 97.06 72 LYS B O 1
ATOM 1715 N N . LEU B 1 73 ? -9.352 12.641 18.703 1 96.25 73 LEU B N 1
ATOM 1716 C CA . LEU B 1 73 ? -8.477 11.477 18.625 1 96.25 73 LEU B CA 1
ATOM 1717 C C . LEU B 1 73 ? -9.289 10.18 18.719 1 96.25 73 LEU B C 1
ATOM 1719 O O . LEU B 1 73 ? -10.141 10.047 19.609 1 96.25 73 LEU B O 1
ATOM 1723 N N . GLY B 1 74 ? -9.062 9.305 17.781 1 97.25 74 GLY B N 1
ATOM 1724 C CA . GLY B 1 74 ? -9.672 7.984 17.828 1 97.25 74 GLY B CA 1
ATOM 1725 C C . GLY B 1 74 ? -11.047 7.941 17.188 1 97.25 74 GLY B C 1
ATOM 1726 O O . GLY B 1 74 ? -11.656 6.871 17.078 1 97.25 74 GLY B O 1
ATOM 1727 N N . GLU B 1 75 ? -11.578 9.039 16.719 1 98.31 75 GLU B N 1
ATOM 1728 C CA . GLU B 1 75 ? -12.891 9.086 16.078 1 98.31 75 GLU B CA 1
ATOM 1729 C C . GLU B 1 75 ? -12.766 9.391 14.586 1 98.31 75 GLU B C 1
ATOM 1731 O O . GLU B 1 75 ? -11.914 10.188 14.18 1 98.31 75 GLU B O 1
ATOM 1736 N N . GLU B 1 76 ? -13.602 8.766 13.828 1 98.69 76 GLU B N 1
ATOM 1737 C CA . GLU B 1 76 ? -13.625 9.031 12.391 1 98.69 76 GLU B CA 1
ATOM 1738 C C . GLU B 1 76 ? -14.148 10.43 12.094 1 98.69 76 GLU B C 1
ATOM 1740 O O . GLU B 1 76 ? -15.078 10.906 12.758 1 98.69 76 GLU B O 1
ATOM 1745 N N . PHE B 1 77 ? -13.641 11.086 11.016 1 98.5 77 PHE B N 1
ATOM 1746 C CA . PHE B 1 77 ? -14.102 12.398 10.57 1 98.5 77 PHE B CA 1
ATOM 1747 C C . PHE B 1 77 ? -14 12.516 9.055 1 98.5 77 PHE B C 1
ATOM 1749 O O . PHE B 1 77 ? -13.305 11.719 8.406 1 98.5 77 PHE B O 1
ATOM 1756 N N . ASP B 1 78 ? -14.719 13.477 8.523 1 97.75 78 ASP B N 1
ATOM 1757 C CA . ASP B 1 78 ? -14.625 13.797 7.102 1 97.75 78 ASP B CA 1
ATOM 1758 C C . ASP B 1 78 ? -13.398 14.656 6.809 1 97.75 78 ASP B C 1
ATOM 1760 O O . ASP B 1 78 ? -13.18 15.68 7.461 1 97.75 78 ASP B O 1
ATOM 1764 N N . GLU B 1 79 ? -12.656 14.18 5.848 1 97.56 79 GLU B N 1
ATOM 1765 C CA . GLU B 1 79 ? -11.469 14.93 5.445 1 97.56 79 GLU B CA 1
ATOM 1766 C C . GLU B 1 79 ? -11.516 15.297 3.967 1 97.56 79 GLU B C 1
ATOM 1768 O O . GLU B 1 79 ? -11.773 14.438 3.117 1 97.56 79 GLU B O 1
ATOM 1773 N N . HIS B 1 80 ? -11.336 16.578 3.744 1 95.56 80 HIS B N 1
ATOM 1774 C CA . HIS B 1 80 ? -11.156 17.062 2.385 1 95.56 80 HIS B CA 1
ATOM 1775 C C . HIS B 1 80 ? -9.695 17.453 2.129 1 95.56 80 HIS B C 1
ATOM 1777 O O . HIS B 1 80 ? -9.172 18.359 2.771 1 95.56 80 HIS B O 1
ATOM 1783 N N . THR B 1 81 ? -9.094 16.703 1.188 1 93.88 81 THR B N 1
ATOM 1784 C CA . THR B 1 81 ? -7.66 16.906 0.995 1 93.88 81 THR B CA 1
ATOM 1785 C C . THR B 1 81 ? -7.406 18.016 -0.032 1 93.88 81 THR B C 1
ATOM 1787 O O . THR B 1 81 ? -8.305 18.375 -0.801 1 93.88 81 THR B O 1
ATOM 1790 N N . SER B 1 82 ? -6.312 18.562 0.016 1 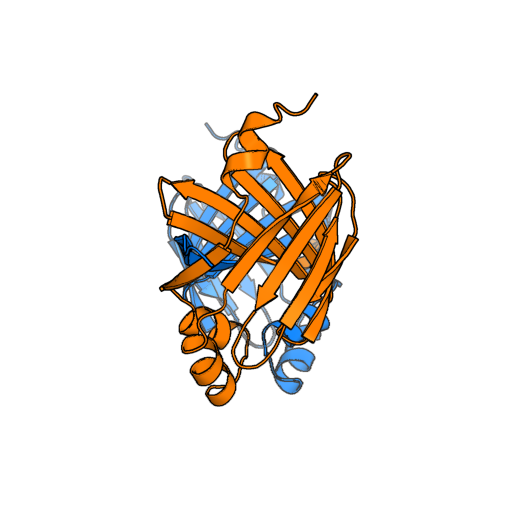90.19 82 SER B N 1
ATOM 1791 C CA . SER B 1 82 ? -5.895 19.656 -0.858 1 90.19 82 SER B CA 1
ATOM 1792 C C . SER B 1 82 ? -5.891 19.219 -2.32 1 90.19 82 SER B C 1
ATOM 1794 O O . SER B 1 82 ? -6.012 20.062 -3.221 1 90.19 82 SER B O 1
ATOM 1796 N N . ASP B 1 83 ? -5.695 17.938 -2.605 1 86.44 83 ASP B N 1
ATOM 1797 C CA . ASP B 1 83 ? -5.688 17.438 -3.98 1 86.44 83 ASP B CA 1
ATOM 1798 C C . ASP B 1 83 ? -7.09 17.047 -4.434 1 86.44 83 ASP B C 1
ATOM 1800 O O . ASP B 1 83 ? -7.258 16.406 -5.473 1 86.44 83 ASP B O 1
ATOM 1804 N N . GLY B 1 84 ? -8.141 17.35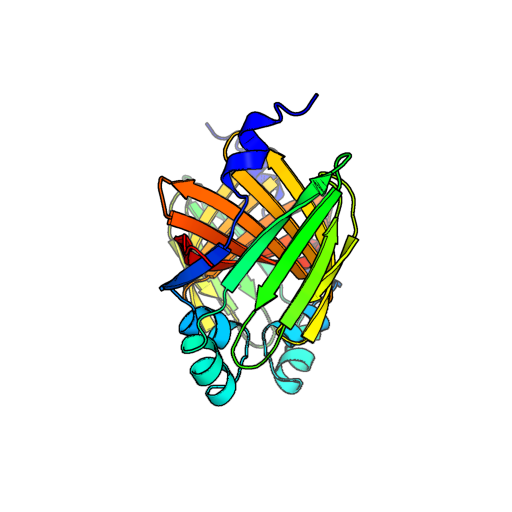9 -3.592 1 89.5 84 GLY B N 1
ATOM 1805 C CA . GLY B 1 84 ? -9.523 17.328 -4.031 1 89.5 84 GLY B CA 1
ATOM 1806 C C . GLY B 1 84 ? -10.25 16.047 -3.66 1 89.5 84 GLY B C 1
ATOM 1807 O O . GLY B 1 84 ? -11.359 15.797 -4.129 1 89.5 84 GLY B O 1
ATOM 1808 N N . ARG B 1 85 ? -9.758 15.297 -2.764 1 93.19 85 ARG B N 1
ATOM 1809 C CA . ARG B 1 85 ? -10.414 14.039 -2.412 1 93.19 85 ARG B CA 1
ATOM 1810 C C . ARG B 1 85 ? -11.242 14.188 -1.137 1 93.19 85 ARG B C 1
ATOM 1812 O O . ARG B 1 85 ? -10.836 14.898 -0.213 1 93.19 85 ARG B O 1
ATOM 1819 N N . ASP B 1 86 ? -12.328 13.516 -1.169 1 95.81 86 ASP B N 1
ATOM 1820 C CA . ASP B 1 86 ? -13.141 13.352 0.031 1 95.81 86 ASP B CA 1
ATOM 1821 C C . ASP B 1 86 ? -12.883 12 0.687 1 95.81 86 ASP B C 1
ATOM 1823 O O . ASP B 1 86 ? -13.102 10.953 0.071 1 95.81 86 ASP B O 1
ATOM 1827 N N . LEU B 1 87 ? -12.461 12.094 2 1 97.25 87 LEU B N 1
ATOM 1828 C CA . LEU B 1 87 ? -12.023 10.883 2.695 1 97.25 87 LEU B CA 1
ATOM 1829 C C . LEU B 1 87 ? -12.688 10.781 4.066 1 97.25 87 LEU B C 1
ATOM 1831 O O . LEU B 1 87 ? -13.266 11.75 4.555 1 97.25 87 LEU B O 1
ATOM 1835 N N . LYS B 1 88 ? -12.648 9.578 4.598 1 98.38 88 LYS B N 1
ATOM 1836 C CA . LYS B 1 88 ? -12.891 9.312 6.016 1 98.38 88 LYS B CA 1
ATOM 1837 C C . LYS B 1 88 ? -11.586 8.969 6.734 1 98.38 88 LYS B C 1
ATOM 1839 O O . LYS B 1 88 ? -10.875 8.047 6.336 1 98.38 88 LYS B O 1
ATOM 1844 N N . SER B 1 89 ? -11.297 9.711 7.82 1 98.69 89 SER B N 1
ATOM 1845 C CA . SER B 1 89 ? -9.992 9.539 8.445 1 98.69 89 SER B CA 1
ATOM 1846 C C . SER B 1 89 ? -10.125 9.359 9.953 1 98.69 89 SER B C 1
ATOM 1848 O O . SER B 1 89 ? -11.156 9.688 10.539 1 98.69 89 SER B O 1
ATOM 1850 N N . VAL B 1 90 ? -9.18 8.789 10.578 1 98.69 90 VAL B N 1
ATOM 1851 C CA . VAL B 1 90 ? -8.992 8.68 12.016 1 98.69 90 VAL B CA 1
ATOM 1852 C C . VAL B 1 90 ? -7.559 9.062 12.383 1 98.69 90 VAL B C 1
ATOM 1854 O O . VAL B 1 90 ? -6.613 8.648 11.711 1 98.69 90 VAL B O 1
ATOM 1857 N N . ILE B 1 91 ? -7.438 9.852 13.438 1 97.94 91 ILE B N 1
ATOM 1858 C CA . ILE B 1 91 ? -6.113 10.164 13.969 1 97.94 91 ILE B CA 1
ATOM 1859 C C . ILE B 1 91 ? -5.992 9.641 15.398 1 97.94 91 ILE B C 1
ATOM 1861 O O . ILE B 1 91 ? -6.898 9.828 16.219 1 97.94 91 ILE B O 1
ATOM 1865 N N . THR B 1 92 ? -4.938 9 15.625 1 97.5 92 THR B N 1
ATOM 1866 C CA . THR B 1 92 ? -4.574 8.539 16.953 1 97.5 92 THR B CA 1
ATOM 1867 C C . THR B 1 92 ? -3.133 8.914 17.281 1 97.5 92 THR B C 1
ATOM 1869 O O . THR B 1 92 ? -2.342 9.211 16.391 1 97.5 92 THR B O 1
ATOM 1872 N N . ILE B 1 93 ? -2.855 8.953 18.594 1 95.94 93 ILE B N 1
ATOM 1873 C CA . ILE B 1 93 ? -1.479 9.109 19.062 1 95.94 93 ILE B CA 1
ATOM 1874 C C . ILE B 1 93 ? -1.089 7.926 19.938 1 95.94 93 ILE B C 1
ATOM 1876 O O . ILE B 1 93 ? -1.747 7.645 20.938 1 95.94 93 ILE B O 1
ATOM 1880 N N . GLU B 1 94 ? -0.146 7.246 19.484 1 94.38 94 GLU B N 1
ATOM 1881 C CA . GLU B 1 94 ? 0.427 6.105 20.188 1 94.38 94 GLU B CA 1
ATOM 1882 C C . GLU B 1 94 ? 1.893 6.352 20.531 1 94.38 94 GLU B C 1
ATOM 1884 O O . GLU B 1 94 ? 2.771 6.203 19.688 1 94.38 94 GLU B O 1
ATOM 1889 N N . GLY B 1 95 ? 2.156 6.637 21.844 1 91.62 95 GLY B N 1
ATOM 1890 C CA . GLY B 1 95 ? 3.496 7.082 22.203 1 91.62 95 GLY B CA 1
ATOM 1891 C C . GLY B 1 95 ? 3.881 8.391 21.547 1 91.62 95 GLY B C 1
ATOM 1892 O O . GLY B 1 95 ? 3.195 9.406 21.703 1 91.62 95 GLY B O 1
ATOM 1893 N N . ASP B 1 96 ? 4.992 8.281 20.781 1 94.5 96 ASP B N 1
ATOM 1894 C CA . ASP B 1 96 ? 5.496 9.508 20.156 1 94.5 96 ASP B CA 1
ATOM 1895 C C . ASP B 1 96 ? 5.062 9.602 18.703 1 94.5 96 ASP B C 1
ATOM 1897 O O . ASP B 1 96 ? 5.547 10.453 17.953 1 94.5 96 ASP B O 1
ATOM 1901 N N . VAL B 1 97 ? 4.188 8.766 18.328 1 97.75 97 VAL B N 1
ATOM 1902 C CA . VAL B 1 97 ? 3.824 8.695 16.922 1 97.75 97 VAL B CA 1
ATOM 1903 C C . VAL B 1 97 ? 2.361 9.094 16.75 1 97.75 97 VAL B C 1
ATOM 1905 O O . VAL B 1 97 ? 1.476 8.547 17.406 1 97.75 97 VAL B O 1
ATOM 1908 N N . MET B 1 98 ? 2.115 10.094 15.938 1 98.12 98 MET B N 1
ATOM 1909 C CA . MET B 1 98 ? 0.757 10.359 15.477 1 98.12 98 MET B CA 1
ATOM 1910 C C . MET B 1 98 ? 0.427 9.516 14.25 1 98.12 98 MET B C 1
ATOM 1912 O O . MET B 1 98 ? 1.158 9.539 13.258 1 98.12 98 MET B O 1
ATOM 1916 N N . LYS B 1 99 ? -0.589 8.797 14.281 1 98.56 99 LYS B N 1
ATOM 1917 C CA . LYS B 1 99 ? -1.027 7.934 13.188 1 98.56 99 LYS B CA 1
ATOM 1918 C C . LYS B 1 99 ? -2.342 8.43 12.594 1 98.56 99 LYS B C 1
ATOM 1920 O O . LYS B 1 99 ? -3.287 8.734 13.328 1 98.56 99 LYS B O 1
ATOM 1925 N N . GLN B 1 100 ? -2.346 8.539 11.352 1 98.62 100 GLN B N 1
ATOM 1926 C CA . GLN B 1 100 ? -3.541 8.898 10.602 1 98.62 100 GLN B CA 1
ATOM 1927 C C . GLN B 1 100 ? -3.875 7.84 9.555 1 98.62 100 GLN B C 1
ATOM 1929 O O . GLN B 1 100 ? -3.004 7.422 8.789 1 98.62 100 GLN B O 1
ATOM 1934 N N . VAL B 1 101 ? -5.059 7.328 9.555 1 98.62 101 VAL B N 1
ATOM 1935 C CA . VAL B 1 101 ? -5.559 6.414 8.539 1 98.62 101 VAL B CA 1
ATOM 1936 C C . VAL B 1 101 ? -6.609 7.117 7.68 1 98.62 101 VAL B C 1
ATOM 1938 O O . VAL B 1 101 ? -7.594 7.648 8.203 1 98.62 101 VAL B O 1
ATOM 1941 N N . GLN B 1 102 ? -6.383 7.176 6.387 1 98.06 102 GLN B N 1
ATOM 1942 C CA . GLN B 1 102 ? -7.281 7.797 5.422 1 98.06 102 GLN B CA 1
ATOM 1943 C C . GLN B 1 102 ? -7.922 6.754 4.512 1 98.06 102 GLN B C 1
ATOM 1945 O O . GLN B 1 102 ? -7.219 5.984 3.85 1 98.06 102 GLN B O 1
ATOM 1950 N N . ASN B 1 103 ? -9.203 6.746 4.441 1 96.5 103 ASN B N 1
ATOM 1951 C CA . ASN B 1 103 ? -9.922 5.797 3.605 1 96.5 103 ASN B CA 1
ATOM 1952 C C . ASN B 1 103 ? -10.812 6.508 2.588 1 96.5 103 ASN B C 1
ATOM 1954 O O . ASN B 1 103 ? -11.531 7.449 2.934 1 96.5 103 ASN B O 1
ATOM 1958 N N . GLY B 1 104 ? -10.703 6.059 1.35 1 92.31 104 GLY B N 1
ATOM 1959 C CA . GLY B 1 104 ? -11.555 6.578 0.291 1 92.31 104 GLY B CA 1
ATOM 1960 C C . GLY B 1 104 ? -11.125 6.125 -1.093 1 92.31 104 GLY B C 1
ATOM 1961 O O . GLY B 1 104 ? -9.953 5.836 -1.321 1 92.31 104 GLY B O 1
ATOM 1962 N N . HIS B 1 105 ? -12.094 6.035 -1.998 1 85.69 105 HIS B N 1
ATOM 1963 C CA . HIS B 1 105 ? -11.852 5.723 -3.402 1 85.69 105 HIS B CA 1
ATOM 1964 C C . HIS B 1 105 ? -11.148 4.375 -3.551 1 85.69 105 HIS B C 1
ATOM 1966 O O . HIS B 1 105 ? -10.227 4.238 -4.363 1 85.69 105 HIS B O 1
ATOM 1972 N N . GLY B 1 106 ? -11.477 3.529 -2.674 1 83 106 GLY B N 1
ATOM 1973 C CA . GLY B 1 106 ? -10.945 2.18 -2.771 1 83 106 GLY B CA 1
ATOM 1974 C C . GLY B 1 106 ? -9.508 2.074 -2.301 1 83 106 GLY B C 1
ATOM 1975 O O . GLY B 1 106 ? -8.82 1.097 -2.604 1 83 106 GLY B O 1
ATOM 1976 N N . ARG B 1 107 ? -9.031 3.08 -1.599 1 90.56 107 ARG B N 1
ATOM 1977 C CA . ARG B 1 107 ? -7.641 3.15 -1.149 1 90.56 107 ARG B CA 1
ATOM 1978 C C . ARG B 1 107 ? -7.566 3.482 0.337 1 90.56 107 ARG B C 1
ATOM 1980 O O . ARG B 1 107 ? -8.445 4.164 0.873 1 90.56 107 ARG B O 1
ATOM 1987 N N . THR B 1 108 ? -6.551 2.889 0.965 1 95.12 108 THR B N 1
ATOM 1988 C CA . THR B 1 108 ? -6.211 3.305 2.322 1 95.12 108 THR B CA 1
ATOM 1989 C C . THR B 1 108 ? -4.812 3.914 2.367 1 95.12 108 THR B C 1
ATOM 1991 O O . THR B 1 108 ? -3.871 3.361 1.798 1 95.12 108 THR B O 1
ATOM 1994 N N . THR B 1 109 ? -4.641 5.043 2.959 1 96.69 109 THR B N 1
ATOM 1995 C CA . THR B 1 109 ? -3.34 5.648 3.217 1 96.69 109 THR B CA 1
ATOM 1996 C C . THR B 1 109 ? -3.053 5.699 4.715 1 96.69 109 THR B C 1
ATOM 1998 O O . THR B 1 109 ? -3.895 6.141 5.5 1 96.69 109 THR B O 1
ATOM 2001 N N . TYR B 1 110 ? -1.98 5.191 5.07 1 98.12 110 TYR B N 1
ATOM 2002 C CA . TYR B 1 110 ? -1.479 5.297 6.434 1 98.12 110 TYR B CA 1
ATOM 2003 C C . TYR B 1 110 ? -0.417 6.387 6.543 1 98.12 110 TYR B C 1
ATOM 2005 O O . TYR B 1 110 ? 0.567 6.379 5.801 1 98.12 110 TYR B O 1
ATOM 2013 N N . VAL B 1 111 ? -0.633 7.277 7.465 1 98.31 111 VAL B N 1
ATOM 2014 C CA . VAL B 1 111 ? 0.335 8.344 7.672 1 98.31 111 VAL B CA 1
ATOM 2015 C C . VAL B 1 111 ? 0.854 8.305 9.109 1 98.31 111 VAL B C 1
ATOM 2017 O O . VAL B 1 111 ? 0.068 8.281 10.055 1 98.31 111 VAL B O 1
ATOM 2020 N N . GLU B 1 112 ? 2.139 8.289 9.266 1 98.69 112 GLU B N 1
ATOM 2021 C CA . GLU B 1 112 ? 2.773 8.391 10.578 1 98.69 112 GLU B CA 1
ATOM 2022 C C . GLU B 1 112 ? 3.666 9.625 10.664 1 98.69 112 GLU B C 1
ATOM 2024 O O . GLU B 1 112 ? 4.426 9.914 9.742 1 98.69 112 GLU B O 1
ATOM 2029 N N . ARG B 1 113 ? 3.494 10.32 11.797 1 98.69 113 ARG B N 1
ATOM 2030 C CA . ARG B 1 113 ? 4.289 11.516 12.055 1 98.69 113 ARG B CA 1
ATOM 2031 C C . ARG B 1 113 ? 5.031 11.406 13.375 1 98.69 113 ARG B C 1
ATOM 2033 O O . ARG B 1 113 ? 4.469 10.953 14.375 1 98.69 113 ARG B O 1
ATOM 2040 N N . ILE B 1 114 ? 6.27 11.852 13.398 1 98.44 114 ILE B N 1
ATOM 2041 C CA . ILE B 1 114 ? 7.102 11.914 14.594 1 98.44 114 ILE B CA 1
ATOM 2042 C C . ILE B 1 114 ? 7.777 13.281 14.688 1 98.44 114 ILE B C 1
ATOM 2044 O O . ILE B 1 114 ? 8.297 13.789 13.688 1 98.44 114 ILE B O 1
ATOM 2048 N N . VAL B 1 115 ? 7.723 13.797 15.898 1 98 115 VAL B N 1
ATOM 2049 C CA . VAL B 1 115 ? 8.43 15.047 16.141 1 98 115 VAL B CA 1
ATOM 2050 C C . VAL B 1 115 ? 9.828 14.75 16.688 1 98 115 VAL B C 1
ATOM 2052 O O . VAL B 1 115 ? 9.984 14.016 17.656 1 98 115 VAL B O 1
ATOM 2055 N N . ASP B 1 116 ? 10.766 15.242 16.016 1 97 116 ASP B N 1
ATOM 2056 C CA . ASP B 1 116 ? 12.172 15.211 16.422 1 97 116 ASP B CA 1
ATOM 2057 C C . ASP B 1 116 ? 12.758 16.609 16.469 1 97 116 ASP B C 1
ATOM 2059 O O . ASP B 1 116 ? 13.289 17.109 15.477 1 97 116 ASP B O 1
ATOM 2063 N N . GLY B 1 117 ? 12.734 17.203 17.719 1 95.75 117 GLY B N 1
ATOM 2064 C CA . GLY B 1 117 ? 13.094 18.609 17.797 1 95.75 117 GLY B CA 1
ATOM 2065 C C . GLY B 1 117 ? 12.164 19.516 17.016 1 95.75 117 GLY B C 1
ATOM 2066 O O . GLY B 1 117 ? 10.945 19.5 17.234 1 95.75 117 GLY B O 1
ATOM 2067 N N . ASN B 1 118 ? 12.773 20.234 16.078 1 97.62 118 ASN B N 1
ATOM 2068 C CA . ASN B 1 118 ? 11.977 21.172 15.289 1 97.62 118 ASN B CA 1
ATOM 2069 C C . ASN B 1 118 ? 11.555 20.547 13.953 1 97.62 118 ASN B C 1
ATOM 2071 O O . ASN B 1 118 ? 11.102 21.266 13.055 1 97.62 118 ASN B O 1
ATOM 2075 N N . LEU B 1 119 ? 11.719 19.266 13.898 1 98.44 119 LEU B N 1
ATOM 2076 C CA . LEU B 1 119 ? 11.328 18.594 12.664 1 98.44 119 LEU B CA 1
ATOM 2077 C C . LEU B 1 119 ? 10.102 17.719 12.891 1 98.44 119 LEU B C 1
ATOM 2079 O O . LEU B 1 119 ? 9.992 17.062 13.93 1 98.44 119 LEU B O 1
ATOM 2083 N N . LEU B 1 120 ? 9.203 17.75 11.977 1 98.62 120 LEU B N 1
ATOM 2084 C CA . LEU B 1 120 ? 8.117 16.797 11.859 1 98.62 120 LEU B CA 1
ATOM 2085 C C . LEU B 1 120 ? 8.367 15.828 10.703 1 98.62 120 LEU B C 1
ATOM 2087 O O . LEU B 1 120 ? 8.234 16.203 9.531 1 98.62 120 LEU B O 1
ATOM 2091 N N . LYS B 1 121 ? 8.742 14.617 10.992 1 98.62 121 LYS B N 1
ATOM 2092 C CA . LYS B 1 121 ? 9 13.586 9.984 1 98.62 121 LYS B CA 1
ATOM 2093 C C . LYS B 1 121 ? 7.746 12.758 9.719 1 98.62 121 LYS B C 1
ATOM 2095 O O . LYS B 1 121 ? 7.105 12.273 10.648 1 98.62 121 LYS B O 1
ATOM 2100 N N . THR B 1 122 ? 7.441 12.664 8.422 1 98.56 122 THR B N 1
ATOM 2101 C CA . THR B 1 122 ? 6.195 12.016 8.031 1 98.56 122 THR B CA 1
ATOM 2102 C C . THR B 1 122 ? 6.453 10.93 6.992 1 98.56 122 THR B C 1
ATOM 2104 O O . THR B 1 122 ? 7.246 11.125 6.066 1 98.56 122 THR B O 1
ATOM 2107 N N . VAL B 1 123 ? 5.875 9.773 7.137 1 97.56 123 VAL B N 1
ATOM 2108 C CA . VAL B 1 123 ? 5.844 8.734 6.113 1 97.56 123 VAL B CA 1
ATOM 2109 C C . VAL B 1 123 ? 4.398 8.391 5.773 1 97.56 123 VAL B C 1
ATOM 2111 O O . VAL B 1 123 ? 3.566 8.219 6.672 1 97.56 123 VAL B O 1
ATOM 2114 N N . SER B 1 124 ? 4.066 8.352 4.512 1 96.56 124 SER B N 1
ATOM 2115 C CA . SER B 1 124 ? 2.771 7.906 4.008 1 96.56 124 SER B CA 1
ATOM 2116 C C . SER B 1 124 ? 2.898 6.598 3.238 1 96.56 124 SER B C 1
ATOM 2118 O O . SER B 1 124 ? 3.719 6.484 2.324 1 96.56 124 SER B O 1
ATOM 2120 N N . VAL B 1 125 ? 2.117 5.672 3.641 1 96.06 125 VAL B N 1
ATOM 2121 C CA . VAL B 1 125 ? 2.029 4.398 2.932 1 96.06 125 VAL B CA 1
ATOM 2122 C C . VAL B 1 125 ? 0.67 4.285 2.246 1 96.06 125 VAL B C 1
ATOM 2124 O O . VAL B 1 125 ? -0.371 4.316 2.906 1 96.06 125 VAL B O 1
ATOM 2127 N N . ILE B 1 126 ? 0.671 4.191 0.926 1 94.31 126 ILE B N 1
ATOM 2128 C CA . ILE B 1 126 ? -0.536 4.082 0.115 1 94.31 126 ILE B CA 1
ATOM 2129 C C . ILE B 1 126 ? -0.771 2.621 -0.264 1 94.31 126 ILE B C 1
ATOM 2131 O O . ILE B 1 126 ? 0.078 1.993 -0.901 1 94.31 126 ILE B O 1
ATOM 2135 N N . ASP B 1 127 ? -1.935 2.164 0.126 1 94.81 127 ASP B N 1
ATOM 2136 C CA . ASP B 1 127 ? -2.229 0.75 -0.081 1 94.81 127 ASP B CA 1
ATOM 2137 C C . ASP B 1 127 ? -3.412 0.567 -1.027 1 94.81 127 ASP B C 1
ATOM 2139 O O . ASP B 1 127 ? -4.449 1.212 -0.863 1 94.81 127 ASP B O 1
ATOM 2143 N N . TYR B 1 128 ? -3.193 -0.312 -1.945 1 93.5 128 TYR B N 1
ATOM 2144 C CA . TYR B 1 128 ? -4.285 -0.871 -2.734 1 93.5 128 TYR B CA 1
ATOM 2145 C C . TYR B 1 128 ? -4.438 -2.365 -2.477 1 93.5 128 TYR B C 1
ATOM 2147 O O . TYR B 1 128 ? -3.441 -3.076 -2.312 1 93.5 128 TYR B O 1
ATOM 2155 N N . TYR B 1 129 ? -5.68 -2.83 -2.5 1 94.12 129 TYR B N 1
ATOM 2156 C CA . TYR B 1 129 ? -5.965 -4.234 -2.223 1 94.12 129 TYR B CA 1
ATOM 2157 C C . TYR B 1 129 ? -6.609 -4.91 -3.428 1 94.12 129 TYR B C 1
ATOM 2159 O O . TYR B 1 129 ? -7.566 -4.387 -4 1 94.12 129 TYR B O 1
ATOM 2167 N N . LEU B 1 130 ? -6.059 -6.004 -3.793 1 94 130 LEU B N 1
ATOM 2168 C CA . LEU B 1 130 ? -6.613 -6.855 -4.84 1 94 130 LEU B CA 1
ATOM 2169 C C . LEU B 1 130 ? -6.867 -8.266 -4.32 1 94 130 LEU B C 1
ATOM 2171 O O . LEU B 1 130 ? -5.98 -8.875 -3.725 1 94 130 LEU B O 1
ATOM 2175 N N . TYR B 1 131 ? -8.078 -8.75 -4.594 1 96.19 131 TYR B N 1
ATOM 2176 C CA . TYR B 1 131 ? -8.477 -10.078 -4.148 1 96.19 131 TYR B CA 1
ATOM 2177 C C . TYR B 1 131 ? -8.742 -11 -5.336 1 96.19 131 TYR B C 1
ATOM 2179 O O . TYR B 1 131 ? -9.5 -10.641 -6.238 1 96.19 131 TYR B O 1
ATOM 2187 N N . ARG B 1 132 ? -8.109 -12.172 -5.297 1 97.75 132 ARG B N 1
ATOM 2188 C CA . ARG B 1 132 ? -8.328 -13.188 -6.324 1 97.75 132 ARG B CA 1
ATOM 2189 C C . ARG B 1 132 ? -8.492 -14.57 -5.695 1 97.75 132 ARG B C 1
ATOM 2191 O O . ARG B 1 132 ? -7.828 -14.891 -4.707 1 97.75 132 ARG B O 1
ATOM 2198 N N . THR B 1 133 ? -9.406 -15.305 -6.258 1 98.62 133 THR B N 1
ATOM 2199 C CA . THR B 1 133 ? -9.609 -16.688 -5.875 1 98.62 133 THR B CA 1
ATOM 2200 C C . THR B 1 133 ? -9.375 -17.625 -7.062 1 98.62 133 THR B C 1
ATOM 2202 O O . THR B 1 133 ? -9.883 -17.375 -8.156 1 98.62 133 THR B O 1
ATOM 2205 N N . TYR B 1 134 ? -8.625 -18.625 -6.805 1 98.56 134 TYR B N 1
ATOM 2206 C CA . TYR B 1 134 ? -8.32 -19.641 -7.801 1 98.56 134 TYR B CA 1
ATOM 2207 C C . TYR B 1 134 ? -8.938 -20.984 -7.41 1 98.56 134 TYR B C 1
ATOM 2209 O O . TYR B 1 134 ? -9.18 -21.234 -6.227 1 98.56 134 TYR B O 1
ATOM 2217 N N . ILE B 1 135 ? -9.148 -21.812 -8.398 1 98.75 135 ILE B N 1
ATOM 2218 C CA . ILE B 1 135 ? -9.672 -23.156 -8.18 1 98.75 135 ILE B CA 1
ATOM 2219 C C . ILE B 1 135 ? -8.656 -24.188 -8.664 1 98.75 135 ILE B C 1
ATOM 2221 O O . ILE B 1 135 ? -8.031 -24.016 -9.711 1 98.75 135 ILE B O 1
ATOM 2225 N N . LYS B 1 136 ? -8.531 -25.219 -7.832 1 98.25 136 LYS B N 1
ATOM 2226 C CA . LYS B 1 136 ? -7.602 -26.297 -8.203 1 98.25 136 LYS B CA 1
ATOM 2227 C C . LYS B 1 136 ? -8.062 -27.016 -9.469 1 98.25 136 LYS B C 1
ATOM 2229 O O . LYS B 1 136 ? -9.25 -27.328 -9.602 1 98.25 136 LYS B O 1
ATOM 2234 N N . VAL B 1 137 ? -7.117 -27.125 -10.289 1 97.62 137 VAL B N 1
ATOM 2235 C CA . VAL B 1 137 ? -7.469 -27.844 -11.508 1 97.62 137 VAL B CA 1
ATOM 2236 C C . VAL B 1 137 ? -6.473 -28.984 -11.75 1 97.62 137 VAL B C 1
ATOM 2238 O O . VAL B 1 137 ? -5.344 -28.938 -11.25 1 97.62 137 VAL B O 1
A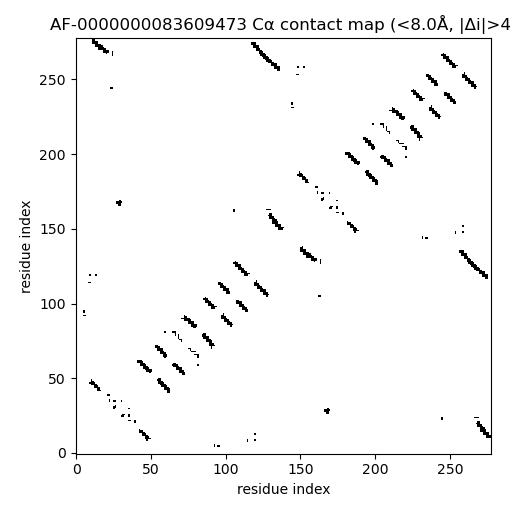TOM 2241 N N . ASN B 1 138 ? -6.891 -30.109 -12.219 1 87.62 138 ASN B N 1
ATOM 2242 C CA . ASN B 1 138 ? -6.051 -31.266 -12.531 1 87.62 138 ASN B CA 1
ATOM 2243 C C . ASN B 1 138 ? -5.488 -31.188 -13.945 1 87.62 138 ASN B C 1
ATOM 2245 O O . ASN B 1 138 ? -6.109 -30.594 -14.836 1 87.62 138 ASN B O 1
ATOM 2249 N N . ASN B 1 139 ? -4.211 -31.297 -14.258 1 65.25 139 ASN B N 1
ATOM 2250 C CA . ASN B 1 139 ? -3.691 -31.328 -15.617 1 65.25 139 ASN B CA 1
ATOM 2251 C C . ASN B 1 139 ? -4.574 -32.188 -16.531 1 65.25 139 ASN B C 1
ATOM 2253 O O . ASN B 1 139 ? -5.188 -33.156 -16.078 1 65.25 139 ASN B O 1
#

Secondary structure (DSSP, 8-state):
---HHHHHTT-EEEEEEEEESHHHHHHHTT--HHHHHHHHH---EEEEEEEETTEEEEEEE-SS-EEEEEEETTSEEEEE-TTS-EEEEEEEEETTEEEEEEEETTEEEEEEEEEETTEEEEEEEEEEEEEEEEEEE--/---HHHHHTT-EEEEEEEEESHHHHHHHTT--HHHHHHHHH---EEEEEEEETTEEEEEEE-SS-EEEEEEETTSEEEEE-TTS-EEEEEEEEETTEEEEEEEETTEEEEEEEEEETTEEEEEEEEEEEEEEEEEEE--

Sequence (278 aa):
MVNDSYQNRFLGRWKLEKTENFDEVMKELGVNIIKRTAGNTVKPTHIFEDKGNGCYCFKTESTFTKTACDFKLGEEFDEHTSDGRDLKSVITIEGDVMKQVQNGHGRTTYVERIVDGNLLKTVSVIDYYLYRTYIKVNNMVNDSYQNRFLGRWKLEKTENFDEVMKELGVNIIKRTAGNTVKPTHIFEDKGNGCYCFKTESTFTKTACDFKLGEEFDEHTSDGRDLKSVITIEGDVMKQVQNGHGRTTYVERIVDGNLLKTVSVIDYYLYRTYIKVNN

Foldseek 3Di:
DPPPVLVVLQAAKDKDDDDDCQLVVCVVVVHDPVVSVVVVPKIKMWHWADPDPQKIKIWIDTPQDIDIDIDGAPDWDWDADRVGDIWIKHWHDDRQKIWMWTDDPQKIKIKIWGDDPSDIDIDIDIDHDDDDDDDDDDD/DPPPVLVCLQAAKDKDDDDDCQLVVCVVVVHDPVVSVVVVPKIKMWHWADPDPQKIKIWIDTPQDIDIDIDGAPDWDWDADRVGDIWIKHWHDDRQKIWMWTDDPQKIKIKIWGDDPSDIDIDIDIDHDDDDDDDDDDD